Protein AF-A0A7D9J251-F1 (afdb_monomer_lite)

Foldseek 3Di:
DDDDDDDDPDPDDDFDADDDPDDDDDDDDDDDDPAFAAAEEAEDDDDDDDDDDDDDDDDDDDDDDDPVLLVVQLVVLCVVPCVPLHDQLSVLLSQLCVLQVPRDHDDPLLSVLLSCLLVRHYGYHDDYPPNPNVSNLSSNQSSVQSNVPDPPPPNQRAAEEEEEADPVVVVVVCVSSVVRVAAEEALVPDDPVQLVCNLVNNDRHHYHYYYPVCVVDPSSVVSCVSNVVRYNYYYYHNSVCVVVD

Secondary structure (DSSP, 8-state):
---PPPP-------S---------S---------PPEEEEEE------------------------THHHHHHHHHHHHHHHHHH-HHHHHHHHHHHHHTT--SPPPHHHHHHHHHHHTT--EEEE--TTS-THHHHHHHHHHHHHHH--TT------EEEEE-S-HHHHHHHHHHHHTTT--EEEGGG--HHHHHHHHTT-----EEEE-TGGGG-HHHHHHHHHTGGGEEEEEETTGGGGG--

Sequence (245 aa):
MSTSPFTADTACQYVVQSQTLFSPHGAAEKEGPEEFACACVNYHHTYVEVARSLSSVYCGGKSAMSKESSDTLAALIENKFLHIFGREFVEAVKFAMEMCKYNFLPKFEQLQAIYYLSRGKDVFVHLRTGFGKSLIYTLFPYVCDALRSSPNNDCRSSIVVLISPLISLMDDQMAKMAERGIHSVKLTDLKDRQVEDLRRGKSNIKIALLSPEAFTSLTVRETLRELKEHIVCVAIDEAHCVLQW

Organism: Paramuricea clavata (NCBI:txid317549)

Structure (mmCIF, N/CA/C/O backbone):
data_AF-A0A7D9J251-F1
#
_entry.id   AF-A0A7D9J251-F1
#
loop_
_atom_site.group_PDB
_atom_site.id
_atom_site.type_symbol
_atom_site.label_atom_id
_atom_site.label_alt_id
_atom_site.label_comp_id
_atom_site.label_asym_id
_atom_site.label_entity_id
_atom_site.label_seq_id
_atom_site.pdbx_PDB_ins_code
_atom_site.Cartn_x
_atom_site.Cartn_y
_atom_site.Cartn_z
_atom_site.occupancy
_atom_site.B_iso_or_equiv
_atom_site.auth_seq_id
_atom_site.auth_comp_id
_atom_site.auth_asym_id
_atom_site.auth_atom_id
_atom_site.pdbx_PDB_model_num
ATOM 1 N N . MET A 1 1 ? -5.106 -49.794 -32.856 1.00 33.78 1 MET A N 1
ATOM 2 C CA . MET A 1 1 ? -4.356 -48.925 -31.924 1.00 33.78 1 MET A CA 1
ATOM 3 C C . MET A 1 1 ? -3.685 -47.846 -32.751 1.00 33.78 1 MET A C 1
ATOM 5 O O . MET A 1 1 ? -2.787 -48.178 -33.510 1.00 33.78 1 MET A O 1
ATOM 9 N N . SER A 1 2 ? -4.168 -46.606 -32.684 1.00 30.36 2 SER A N 1
ATOM 10 C CA . SER A 1 2 ? -3.649 -45.492 -33.493 1.00 30.36 2 SER A CA 1
ATOM 11 C C . SER A 1 2 ? -4.251 -44.171 -33.006 1.00 30.36 2 SER A C 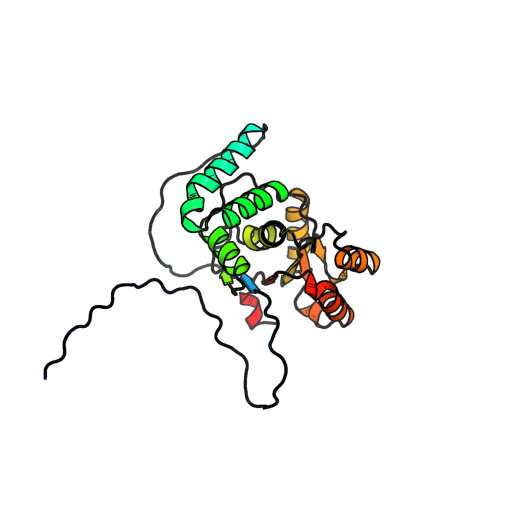1
ATOM 13 O O . SER A 1 2 ? -5.423 -43.903 -33.258 1.00 30.36 2 SER A O 1
ATOM 15 N N . THR A 1 3 ? -3.459 -43.356 -32.314 1.00 29.17 3 THR A N 1
ATOM 16 C CA . THR A 1 3 ? -3.824 -41.999 -31.874 1.00 29.17 3 THR A CA 1
ATOM 17 C C . THR A 1 3 ? -2.606 -41.094 -32.010 1.00 29.17 3 THR A C 1
ATOM 19 O O . THR A 1 3 ? -1.504 -41.480 -31.625 1.00 29.17 3 THR A O 1
ATOM 22 N N . SER A 1 4 ? -2.799 -39.911 -32.586 1.00 27.53 4 SER A N 1
ATOM 23 C CA . SER A 1 4 ? -1.748 -38.929 -32.866 1.00 27.53 4 SER A CA 1
ATOM 24 C C . SER A 1 4 ? -1.236 -38.220 -31.606 1.00 27.53 4 SER A C 1
ATOM 26 O O . SER A 1 4 ? -2.048 -37.919 -30.727 1.00 27.53 4 SER A O 1
ATOM 28 N N . PRO A 1 5 ? 0.049 -37.825 -31.546 1.00 32.84 5 PRO A N 1
ATOM 29 C CA . PRO A 1 5 ? 0.484 -36.783 -30.624 1.00 32.84 5 PRO A CA 1
ATOM 30 C C . PRO A 1 5 ? -0.075 -35.429 -31.091 1.00 32.84 5 PRO A C 1
ATOM 32 O O . PRO A 1 5 ? 0.210 -34.983 -32.201 1.00 32.84 5 PRO A O 1
ATOM 35 N N . PHE A 1 6 ? -0.887 -34.781 -30.255 1.00 28.22 6 PHE A N 1
ATOM 36 C CA . PHE A 1 6 ? -1.297 -33.390 -30.465 1.00 28.22 6 PHE A CA 1
ATOM 37 C C . PHE A 1 6 ? -0.193 -32.440 -29.982 1.00 28.22 6 PHE A C 1
ATOM 39 O O . PHE A 1 6 ? 0.454 -32.695 -28.968 1.00 28.22 6 PHE A O 1
ATOM 46 N N . THR A 1 7 ? 0.003 -31.326 -30.685 1.00 32.84 7 THR A N 1
ATOM 47 C CA . THR A 1 7 ? 0.902 -30.243 -30.261 1.00 32.84 7 THR A CA 1
ATOM 48 C C . THR A 1 7 ? 0.302 -29.464 -29.092 1.00 32.84 7 THR A C 1
ATOM 50 O O . THR A 1 7 ? -0.820 -28.970 -29.204 1.00 32.84 7 THR A O 1
ATOM 53 N N . ALA A 1 8 ? 1.062 -29.290 -28.011 1.00 27.91 8 ALA A N 1
ATOM 54 C CA . ALA A 1 8 ? 0.698 -28.444 -26.876 1.00 27.91 8 ALA A CA 1
ATOM 55 C C . ALA A 1 8 ? 1.943 -27.692 -26.380 1.00 27.91 8 ALA A C 1
ATOM 57 O O . ALA A 1 8 ? 2.725 -28.235 -25.605 1.00 27.91 8 ALA A O 1
ATOM 58 N N . ASP A 1 9 ? 2.143 -26.462 -26.864 1.00 29.53 9 ASP A N 1
ATOM 59 C CA . ASP A 1 9 ? 3.370 -25.691 -26.622 1.00 29.53 9 ASP A CA 1
ATOM 60 C C . ASP A 1 9 ? 3.067 -24.202 -26.361 1.00 29.53 9 ASP A C 1
ATOM 62 O O . ASP A 1 9 ? 3.272 -23.324 -27.198 1.00 29.53 9 ASP A O 1
ATOM 66 N N . THR A 1 10 ? 2.465 -23.910 -25.201 1.00 26.67 10 THR A N 1
ATOM 67 C CA . THR A 1 10 ? 2.318 -22.542 -24.655 1.00 26.67 10 THR A CA 1
ATOM 68 C C . THR A 1 10 ? 2.195 -22.585 -23.124 1.00 26.67 10 THR A C 1
ATOM 70 O O . THR A 1 10 ? 1.189 -22.191 -22.534 1.00 26.67 10 THR A O 1
ATOM 73 N N . ALA A 1 11 ? 3.217 -23.112 -22.446 1.00 25.08 11 ALA A N 1
ATOM 74 C CA . ALA A 1 11 ? 3.232 -23.224 -20.986 1.00 25.08 11 ALA A CA 1
ATOM 75 C C . ALA A 1 11 ? 3.581 -21.882 -20.303 1.00 25.08 11 ALA A C 1
ATOM 77 O O . ALA A 1 11 ? 4.718 -21.656 -19.895 1.00 25.08 11 ALA A O 1
ATOM 78 N N . CYS A 1 12 ? 2.596 -20.989 -20.156 1.00 25.47 12 CYS A N 1
ATOM 79 C CA . CYS A 1 12 ? 2.732 -19.753 -19.371 1.00 25.47 12 CYS A CA 1
ATOM 80 C C . CYS A 1 12 ? 1.526 -19.521 -18.438 1.00 25.47 12 CYS A C 1
ATOM 82 O O . CYS A 1 12 ? 0.821 -18.519 -18.517 1.00 25.47 12 CYS A O 1
ATOM 84 N N . GLN A 1 13 ? 1.285 -20.479 -17.540 1.00 26.42 13 GLN A N 1
ATOM 85 C CA . GLN A 1 13 ? 0.324 -20.363 -16.442 1.00 26.42 13 GLN A CA 1
ATOM 86 C C . GLN A 1 13 ? 1.059 -20.500 -15.107 1.00 26.42 13 GLN A C 1
ATOM 88 O O . GLN A 1 13 ? 1.446 -21.609 -14.775 1.00 26.42 13 GLN A O 1
ATOM 93 N N . TYR A 1 14 ? 1.219 -19.403 -14.356 1.00 25.06 14 TYR A N 1
ATOM 94 C CA . TYR A 1 14 ? 1.246 -19.378 -12.879 1.00 25.06 14 TYR A CA 1
ATOM 95 C C . TYR A 1 14 ? 0.992 -17.948 -12.364 1.00 25.06 14 TYR A C 1
ATOM 97 O O . TYR A 1 14 ? 1.806 -17.339 -11.675 1.00 25.06 14 TYR A O 1
ATOM 105 N N . VAL A 1 15 ? -0.185 -17.413 -12.695 1.00 28.28 15 VAL A N 1
ATOM 106 C CA . VAL A 1 15 ? -0.878 -16.440 -11.838 1.00 28.28 15 VAL A CA 1
ATOM 107 C C . VAL A 1 15 ? -2.046 -17.210 -11.237 1.00 28.28 15 VAL A C 1
ATOM 109 O O . VAL A 1 15 ? -2.841 -17.782 -11.983 1.00 28.28 15 VAL A O 1
ATOM 112 N N . VAL A 1 16 ? -2.116 -17.298 -9.908 1.00 29.83 16 VAL A N 1
ATOM 113 C CA . VAL A 1 16 ? -3.179 -18.053 -9.233 1.00 29.83 16 VAL A CA 1
ATOM 114 C C . VAL A 1 16 ? -4.493 -17.303 -9.417 1.00 29.83 16 VAL A C 1
ATOM 116 O O . VAL A 1 16 ? -4.696 -16.252 -8.816 1.00 29.83 16 VAL A O 1
ATOM 119 N N . GLN A 1 17 ? -5.389 -17.843 -10.243 1.00 24.31 17 GLN A N 1
ATOM 120 C CA . GLN A 1 17 ? -6.785 -17.425 -10.213 1.00 24.31 17 GLN A CA 1
ATOM 121 C C . GLN A 1 17 ? -7.387 -17.877 -8.883 1.00 24.31 17 GLN A C 1
ATOM 123 O O . GLN A 1 17 ? -7.385 -19.070 -8.576 1.00 24.31 17 GLN A O 1
ATOM 128 N N . SER A 1 18 ? -7.922 -16.929 -8.117 1.00 29.52 18 SER A N 1
ATOM 129 C CA . SER A 1 18 ? -8.805 -17.226 -6.993 1.00 29.52 18 SER A CA 1
ATOM 130 C C . SER A 1 18 ? -10.074 -17.890 -7.539 1.00 29.52 18 SER A C 1
ATOM 132 O O . SER A 1 18 ? -10.950 -17.220 -8.083 1.00 29.52 18 SER A O 1
ATOM 134 N N . GLN A 1 19 ? -10.153 -19.223 -7.470 1.00 27.22 19 GLN A N 1
ATOM 135 C CA . GLN A 1 19 ? -11.436 -19.919 -7.554 1.00 27.22 19 GLN A CA 1
ATOM 136 C C . GLN A 1 19 ? -12.056 -19.962 -6.159 1.00 27.22 19 GLN A C 1
ATOM 138 O O . GLN A 1 19 ? -11.381 -20.266 -5.178 1.00 27.22 19 GLN A O 1
ATOM 143 N N . THR A 1 20 ? -13.347 -19.641 -6.105 1.00 29.98 20 THR A N 1
ATOM 144 C CA . THR A 1 20 ? -14.154 -19.305 -4.928 1.00 29.98 20 THR A CA 1
ATOM 145 C C . THR A 1 20 ? -14.044 -20.303 -3.766 1.00 29.98 20 THR A C 1
ATOM 147 O O . THR A 1 20 ? -14.869 -21.204 -3.609 1.00 29.98 20 THR A O 1
ATOM 150 N N . LEU A 1 21 ? -13.053 -20.110 -2.894 1.00 26.91 21 LEU A N 1
ATOM 151 C CA . LEU A 1 21 ? -12.831 -20.922 -1.695 1.00 26.91 21 LEU A CA 1
ATOM 152 C C . LEU A 1 21 ? -13.664 -20.436 -0.497 1.00 26.91 21 LEU A C 1
ATOM 154 O O . LEU A 1 21 ? -13.110 -20.085 0.534 1.00 26.91 21 LEU A O 1
ATOM 158 N N . PHE A 1 22 ? -14.996 -20.451 -0.623 1.00 25.81 22 PHE A N 1
ATOM 159 C CA . PHE A 1 22 ? -15.918 -20.612 0.515 1.00 25.81 22 PHE A CA 1
ATOM 160 C C . PHE A 1 22 ? -17.347 -20.944 0.051 1.00 25.81 22 PHE A C 1
ATOM 162 O O . PHE A 1 22 ? -18.104 -20.070 -0.362 1.00 25.81 22 PHE A O 1
ATOM 169 N N . SER A 1 23 ? -17.753 -22.208 0.194 1.00 23.86 23 SER A N 1
ATOM 170 C CA . SER A 1 23 ? -19.163 -22.584 0.360 1.00 23.86 23 SER A CA 1
ATOM 171 C C . SER A 1 23 ? -19.276 -23.982 0.964 1.00 23.86 23 SER A C 1
ATOM 173 O O . SER A 1 23 ? -18.644 -24.923 0.479 1.00 23.86 23 SER A O 1
ATOM 175 N N . PRO A 1 24 ? -20.111 -24.135 2.000 1.00 30.34 24 PRO A N 1
ATOM 176 C CA . PRO A 1 24 ? -21.075 -25.226 1.963 1.00 30.34 24 PRO A CA 1
ATOM 177 C C . PRO A 1 24 ? -22.502 -24.755 2.296 1.00 30.34 24 PRO A C 1
ATOM 179 O O . PRO A 1 24 ? -22.796 -24.409 3.432 1.00 30.34 24 PRO A O 1
ATOM 182 N N . HIS A 1 25 ? -23.396 -24.874 1.307 1.00 29.31 25 HIS A N 1
ATOM 183 C CA . HIS A 1 25 ? -24.863 -24.957 1.440 1.00 29.31 25 HIS A CA 1
ATOM 184 C C . HIS A 1 25 ? -25.611 -23.777 2.103 1.00 29.31 25 HIS A C 1
ATOM 186 O O . HIS A 1 25 ? -25.660 -23.634 3.320 1.00 29.31 25 HIS A O 1
ATOM 192 N N . GLY A 1 26 ? -26.363 -23.031 1.287 1.00 25.30 26 GLY A N 1
ATOM 193 C CA . GLY A 1 26 ? -27.381 -22.078 1.747 1.00 25.30 26 GLY A CA 1
ATOM 194 C C . GLY A 1 26 ? -27.810 -21.136 0.624 1.00 25.30 26 GLY A C 1
ATOM 195 O O . GLY A 1 26 ? -27.114 -20.168 0.342 1.00 25.30 26 GLY A O 1
ATOM 196 N N . ALA A 1 27 ? -28.921 -21.430 -0.055 1.00 29.14 27 ALA A N 1
ATOM 197 C CA . ALA A 1 27 ? -29.353 -20.660 -1.222 1.00 29.14 27 ALA A CA 1
ATOM 198 C C . ALA A 1 27 ? -30.242 -19.462 -0.843 1.00 29.14 27 ALA A C 1
ATOM 200 O O . ALA A 1 27 ? -31.322 -19.644 -0.284 1.00 29.14 27 ALA A O 1
ATOM 201 N N . ALA A 1 28 ? -29.818 -18.259 -1.233 1.00 24.67 28 ALA A N 1
ATOM 202 C CA . ALA A 1 28 ? -30.676 -17.093 -1.435 1.00 24.67 28 ALA A CA 1
ATOM 203 C C . ALA A 1 28 ? -29.993 -16.137 -2.429 1.00 24.67 28 ALA A C 1
ATOM 205 O O . ALA A 1 28 ? -28.825 -15.796 -2.256 1.00 24.67 28 ALA A O 1
ATOM 206 N N . GLU A 1 29 ? -30.703 -15.708 -3.471 1.00 36.75 29 GLU A N 1
ATOM 207 C CA . GLU A 1 29 ? -30.199 -14.709 -4.420 1.00 36.75 29 GLU A CA 1
ATOM 208 C C . GLU A 1 29 ? -30.319 -13.296 -3.832 1.00 36.75 29 GLU A C 1
ATOM 210 O O . GLU A 1 29 ? -31.406 -12.925 -3.378 1.00 36.75 29 GLU A O 1
ATOM 215 N N . LYS A 1 30 ? -29.249 -12.489 -3.920 1.00 27.31 30 LYS A N 1
ATOM 216 C CA . LYS A 1 30 ? -29.302 -11.050 -4.260 1.00 27.31 30 LYS A CA 1
ATOM 217 C C . LYS A 1 30 ? -27.920 -10.405 -4.335 1.00 27.31 30 LYS A C 1
ATOM 219 O O . LYS A 1 30 ? -27.072 -10.699 -3.508 1.00 27.31 30 LYS A O 1
ATOM 224 N N . GLU A 1 31 ? -27.816 -9.472 -5.285 1.00 27.48 31 GLU A N 1
ATOM 225 C CA . GLU A 1 31 ? -26.792 -8.424 -5.447 1.00 27.48 31 GLU A CA 1
ATOM 226 C C . GLU A 1 31 ? -25.329 -8.907 -5.581 1.00 27.48 31 GLU A C 1
ATOM 228 O O . GLU A 1 31 ? -24.791 -9.651 -4.769 1.00 27.48 31 GLU A O 1
ATOM 233 N N . GLY A 1 32 ? -24.681 -8.509 -6.682 1.00 25.59 32 GLY A N 1
ATOM 234 C CA . GLY A 1 32 ? -23.325 -8.954 -7.015 1.00 25.59 32 GLY A CA 1
ATOM 235 C C . GLY A 1 32 ? -22.261 -8.318 -6.110 1.00 25.59 32 GLY A C 1
ATOM 236 O O . GLY A 1 32 ? -22.425 -7.163 -5.714 1.00 25.59 32 GLY A O 1
ATOM 237 N N . PRO A 1 33 ? -21.166 -9.030 -5.788 1.00 29.83 33 PRO A N 1
ATOM 238 C CA . PRO A 1 33 ? -20.115 -8.492 -4.937 1.00 29.83 33 PRO A CA 1
ATOM 239 C C . PRO A 1 33 ? -19.339 -7.379 -5.650 1.00 29.83 33 PRO A C 1
ATOM 241 O O . PRO A 1 33 ? -18.875 -7.536 -6.777 1.00 29.83 33 PRO A O 1
ATOM 244 N N . GLU A 1 34 ? -19.141 -6.264 -4.954 1.00 34.69 34 GLU A N 1
ATOM 245 C CA . GLU A 1 34 ? -18.171 -5.242 -5.344 1.00 34.69 34 GLU A CA 1
ATOM 246 C C . GLU A 1 34 ? -16.774 -5.725 -4.924 1.00 34.69 34 GLU A C 1
ATOM 248 O O . GLU A 1 34 ? -16.395 -5.653 -3.753 1.00 34.69 34 GLU A O 1
ATOM 253 N N . GLU A 1 35 ? -16.040 -6.306 -5.876 1.00 29.97 35 GLU A N 1
ATOM 254 C CA . GLU A 1 35 ? -14.759 -6.979 -5.635 1.00 29.97 35 GLU A CA 1
ATOM 255 C C . GLU A 1 35 ? -13.612 -5.985 -5.365 1.00 29.97 35 GLU A C 1
ATOM 257 O O . GLU A 1 35 ? -13.217 -5.202 -6.233 1.00 29.97 35 GLU A O 1
ATOM 262 N N . PHE A 1 36 ? -13.016 -6.063 -4.171 1.00 33.19 36 PHE A N 1
ATOM 263 C CA . PHE A 1 36 ? -11.720 -5.445 -3.874 1.00 33.19 36 PHE A CA 1
ATOM 264 C C . PHE A 1 36 ? -10.584 -6.365 -4.319 1.00 33.19 36 PHE A C 1
ATOM 266 O O . PHE A 1 36 ? -10.594 -7.544 -3.979 1.00 33.19 36 PHE A O 1
ATOM 273 N N . ALA A 1 37 ? -9.558 -5.824 -4.978 1.00 34.50 37 ALA A N 1
ATOM 274 C CA . ALA A 1 37 ? -8.343 -6.585 -5.261 1.00 34.50 37 ALA A CA 1
ATOM 275 C C . ALA A 1 37 ? -7.538 -6.829 -3.970 1.00 34.50 37 ALA A C 1
ATOM 277 O O . ALA A 1 37 ? -7.214 -5.887 -3.239 1.00 34.50 37 ALA A O 1
ATOM 278 N N . CYS A 1 38 ? -7.189 -8.083 -3.688 1.00 39.03 38 CYS A N 1
ATOM 279 C CA . CYS A 1 38 ? -6.381 -8.466 -2.534 1.00 39.03 38 CYS A CA 1
ATOM 280 C C . CYS A 1 38 ? -4.914 -8.737 -2.912 1.00 39.03 38 CYS A C 1
ATOM 282 O O . CYS A 1 38 ? -4.614 -9.361 -3.931 1.00 39.03 38 CYS A O 1
ATOM 284 N N . ALA A 1 39 ? -3.985 -8.300 -2.058 1.00 57.75 39 ALA A N 1
ATOM 285 C CA . ALA A 1 39 ? -2.552 -8.558 -2.187 1.00 57.75 39 ALA A CA 1
ATOM 286 C C . ALA A 1 39 ? -2.051 -9.411 -1.008 1.00 57.75 39 ALA A C 1
ATOM 288 O O . ALA A 1 39 ? -1.659 -8.885 0.036 1.00 57.75 39 ALA A O 1
ATOM 289 N N . CYS A 1 40 ? -2.040 -10.735 -1.164 1.00 56.94 40 CYS A N 1
ATOM 290 C CA . CYS A 1 40 ? -1.528 -11.650 -0.140 1.00 56.94 40 CYS A CA 1
ATOM 291 C C . CYS A 1 40 ? -0.004 -11.775 -0.255 1.00 56.94 40 CYS A C 1
ATOM 293 O O . CYS A 1 40 ? 0.513 -12.310 -1.236 1.00 56.94 40 CYS A O 1
ATOM 295 N N . VAL A 1 41 ? 0.732 -11.292 0.743 1.00 50.94 41 VAL A N 1
ATOM 296 C CA . VAL A 1 41 ? 2.194 -11.186 0.737 1.00 50.94 41 VAL A CA 1
ATOM 297 C C . VAL A 1 41 ? 2.795 -12.260 1.643 1.00 50.94 41 VAL A C 1
ATOM 299 O O . VAL A 1 41 ? 2.747 -12.166 2.867 1.00 50.94 41 VAL A O 1
ATOM 302 N N . ASN A 1 42 ? 3.399 -13.291 1.044 1.00 37.03 42 ASN A N 1
ATOM 303 C CA . ASN A 1 42 ? 3.967 -14.410 1.798 1.00 37.03 42 ASN A CA 1
ATOM 304 C C . ASN A 1 42 ? 5.455 -14.211 2.107 1.00 37.03 42 ASN A C 1
ATOM 306 O O . ASN A 1 42 ? 6.227 -13.760 1.258 1.00 37.03 42 ASN A O 1
ATOM 310 N N . TYR A 1 43 ? 5.878 -14.597 3.309 1.00 29.73 43 TYR A N 1
ATOM 311 C CA . TYR A 1 43 ? 7.247 -14.536 3.832 1.00 29.73 43 TYR A CA 1
ATOM 312 C C . TYR A 1 43 ? 7.559 -15.878 4.508 1.00 29.73 43 TYR A C 1
ATOM 314 O O . TYR A 1 43 ? 6.826 -16.303 5.394 1.00 29.73 43 TYR A O 1
ATOM 322 N N . HIS A 1 44 ? 8.630 -16.555 4.082 1.00 27.97 44 HIS A N 1
ATOM 323 C CA . HIS A 1 44 ? 9.228 -17.676 4.815 1.00 27.97 44 HIS A CA 1
ATOM 324 C C . HIS A 1 44 ? 10.630 -18.009 4.276 1.00 27.97 44 HIS A C 1
ATOM 326 O O . HIS A 1 44 ? 11.083 -17.423 3.287 1.00 27.97 44 HIS A O 1
ATOM 332 N N . HIS A 1 45 ? 11.333 -18.925 4.946 1.00 25.50 45 HIS A N 1
ATOM 333 C CA . HIS A 1 45 ? 12.746 -19.222 4.708 1.00 25.50 45 HIS A CA 1
ATOM 334 C C . HIS A 1 45 ? 12.960 -20.712 4.374 1.00 25.50 45 HIS A C 1
ATOM 336 O O . HIS A 1 45 ? 12.840 -21.548 5.264 1.00 25.50 45 HIS A O 1
ATOM 342 N N . THR A 1 46 ? 13.408 -21.027 3.143 1.00 24.09 46 THR A N 1
ATOM 343 C CA . THR A 1 46 ? 13.826 -22.379 2.656 1.00 24.09 46 THR A CA 1
ATOM 344 C C . THR A 1 46 ? 12.678 -23.421 2.566 1.00 24.09 46 THR A C 1
ATOM 346 O O . THR A 1 46 ? 12.013 -23.681 3.554 1.00 24.09 46 THR A O 1
ATOM 349 N N . TYR A 1 47 ? 12.359 -24.061 1.426 1.00 24.97 47 TYR A N 1
ATOM 350 C CA . TYR A 1 47 ? 13.244 -24.846 0.542 1.00 24.97 47 TYR A CA 1
ATOM 351 C C . TYR A 1 47 ? 12.736 -24.985 -0.926 1.00 24.97 47 TYR A C 1
ATOM 353 O O . TYR A 1 47 ? 11.546 -25.169 -1.140 1.00 24.97 47 TYR A O 1
ATOM 361 N N . VAL A 1 48 ? 13.686 -24.974 -1.884 1.00 23.83 48 VAL A N 1
ATOM 362 C CA . VAL A 1 48 ? 13.730 -25.577 -3.255 1.00 23.83 48 VAL A CA 1
ATOM 363 C C . VAL A 1 48 ? 12.498 -25.520 -4.189 1.00 23.83 48 VAL A C 1
ATOM 365 O O . VAL 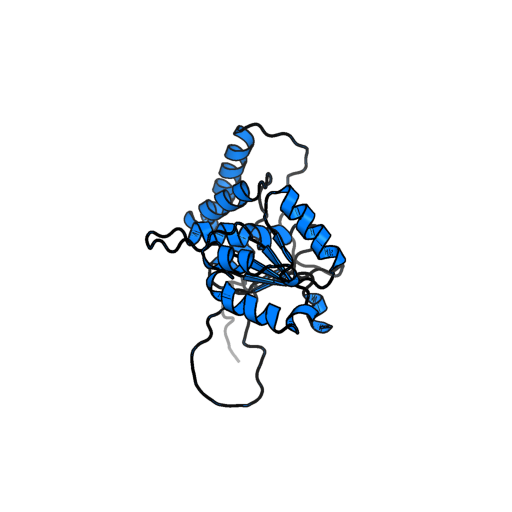A 1 48 ? 11.499 -26.186 -3.947 1.00 23.83 48 VAL A O 1
ATOM 368 N N . GLU A 1 49 ? 12.583 -24.897 -5.383 1.00 24.20 49 GLU A N 1
ATOM 369 C CA . GLU A 1 49 ? 13.478 -23.800 -5.852 1.00 24.20 49 GLU A CA 1
ATOM 370 C C . GLU A 1 49 ? 12.621 -22.608 -6.345 1.00 24.20 49 GLU A C 1
ATOM 372 O O . GLU A 1 49 ? 12.383 -21.727 -5.526 1.00 24.20 49 GLU A O 1
ATOM 377 N N . VAL A 1 50 ? 12.051 -22.480 -7.556 1.00 23.69 50 VAL A N 1
ATOM 378 C CA . VAL A 1 50 ? 12.383 -22.884 -8.953 1.00 23.69 50 VAL A CA 1
ATOM 379 C C . VAL A 1 50 ? 11.871 -21.700 -9.820 1.00 23.69 50 VAL A C 1
ATOM 381 O O . VAL A 1 50 ? 10.892 -21.071 -9.432 1.00 23.69 50 VAL A O 1
ATOM 384 N N . ALA A 1 51 ? 12.416 -21.284 -10.967 1.00 22.66 51 ALA A N 1
ATOM 385 C CA . ALA A 1 51 ? 13.478 -21.809 -11.829 1.00 22.66 51 ALA A CA 1
ATOM 386 C C . ALA A 1 51 ? 14.539 -20.731 -12.166 1.00 22.66 51 ALA A C 1
ATOM 388 O O . ALA A 1 51 ? 14.440 -19.584 -11.730 1.00 22.66 51 ALA A O 1
ATOM 389 N N . ARG A 1 52 ? 15.558 -21.082 -12.970 1.00 24.56 52 ARG A N 1
ATOM 390 C CA . ARG A 1 52 ? 16.711 -20.211 -13.283 1.00 24.56 52 ARG A CA 1
ATOM 391 C C . ARG A 1 52 ? 16.753 -19.699 -14.725 1.00 24.56 52 ARG A C 1
ATOM 393 O O . ARG A 1 52 ? 17.085 -20.458 -15.632 1.00 24.56 52 ARG A O 1
ATOM 400 N N . SER A 1 53 ? 16.570 -18.390 -14.900 1.00 22.05 53 SER A N 1
ATOM 401 C CA . SER A 1 53 ? 17.243 -17.522 -15.894 1.00 22.05 53 SER A CA 1
ATOM 402 C C . SER A 1 53 ? 16.648 -16.107 -15.807 1.00 22.05 53 SER A C 1
ATOM 404 O O . SER A 1 53 ? 15.441 -15.983 -15.665 1.00 22.05 53 SER A O 1
ATOM 406 N N . LEU A 1 54 ? 17.390 -14.996 -15.858 1.00 23.61 54 LEU A N 1
ATOM 407 C CA . LEU A 1 54 ? 18.831 -14.772 -16.067 1.00 23.61 54 LEU A CA 1
ATOM 408 C C . LEU A 1 54 ? 19.422 -13.937 -14.912 1.00 23.61 54 LEU A C 1
ATOM 410 O O . LEU A 1 54 ? 18.705 -13.223 -14.216 1.00 23.61 54 LEU A O 1
ATOM 414 N N . SER A 1 55 ? 20.743 -13.982 -14.718 1.00 23.53 55 SER A N 1
ATOM 415 C CA . SER A 1 55 ? 21.445 -13.128 -13.746 1.00 23.53 55 SER A CA 1
ATOM 416 C C . SER A 1 55 ? 22.738 -12.555 -14.323 1.00 23.53 55 SER A C 1
ATOM 418 O O . SER A 1 55 ? 23.744 -13.253 -14.405 1.00 23.53 55 SER A O 1
ATOM 420 N N . SER A 1 56 ? 22.733 -11.264 -14.654 1.00 23.47 56 SER A N 1
ATOM 421 C CA . SER A 1 56 ? 23.944 -10.449 -14.797 1.00 23.47 56 SER A CA 1
ATOM 422 C C . SER A 1 56 ? 23.619 -8.968 -14.553 1.00 23.47 56 SER A C 1
ATOM 424 O O . SER A 1 56 ? 22.513 -8.536 -14.855 1.00 23.47 56 SER A O 1
ATOM 426 N N . VAL A 1 57 ? 24.589 -8.229 -13.988 1.00 26.00 57 VAL A N 1
ATOM 427 C CA . VAL A 1 57 ? 24.637 -6.758 -13.768 1.00 26.00 57 VAL A CA 1
ATOM 428 C C . VAL A 1 57 ? 23.374 -6.120 -13.126 1.00 26.00 57 VAL A C 1
ATOM 430 O O . VAL A 1 57 ? 22.315 -6.021 -13.727 1.00 26.00 57 VAL A O 1
ATOM 433 N N . TYR A 1 58 ? 23.407 -5.603 -11.894 1.00 26.58 58 TYR A N 1
ATOM 434 C CA . TYR A 1 58 ? 24.381 -4.627 -11.384 1.00 26.58 58 TYR A CA 1
ATOM 435 C C . TYR A 1 58 ? 24.560 -4.678 -9.855 1.00 26.58 58 TYR A C 1
ATOM 437 O O . TYR A 1 58 ? 23.651 -5.051 -9.114 1.00 26.58 58 TYR A O 1
ATOM 445 N N . CYS A 1 59 ? 25.705 -4.176 -9.382 1.00 25.64 59 CYS A N 1
ATOM 446 C CA . CYS A 1 59 ? 25.950 -3.814 -7.983 1.00 25.64 59 CYS A CA 1
ATOM 447 C C . CYS A 1 59 ? 26.372 -2.337 -7.888 1.00 25.64 59 CYS A C 1
ATOM 449 O O . CYS A 1 59 ? 27.104 -1.873 -8.758 1.00 25.64 59 CYS A O 1
ATOM 451 N N . GLY A 1 60 ? 26.007 -1.641 -6.800 1.00 26.33 60 GLY A N 1
ATOM 452 C CA . GLY A 1 60 ? 26.706 -0.419 -6.365 1.00 26.33 60 GLY A CA 1
ATOM 453 C C . GLY A 1 60 ? 25.851 0.802 -5.984 1.00 26.33 60 GLY A C 1
ATOM 454 O O . GLY A 1 60 ? 25.273 1.453 -6.838 1.00 26.33 60 GLY A O 1
ATOM 455 N N . GLY A 1 61 ? 25.914 1.187 -4.702 1.00 26.84 61 GLY A N 1
ATOM 456 C CA . GLY A 1 61 ? 26.577 2.454 -4.343 1.00 26.84 61 GLY A CA 1
ATOM 457 C C . GLY A 1 61 ? 25.803 3.788 -4.304 1.00 26.84 61 GLY A C 1
ATOM 458 O O . GLY A 1 61 ? 25.918 4.584 -5.218 1.00 26.84 61 GLY A O 1
ATOM 459 N N . LYS A 1 62 ? 25.245 4.105 -3.123 1.00 29.06 62 LYS A N 1
ATOM 460 C CA . LYS A 1 62 ? 25.287 5.425 -2.432 1.00 29.06 62 LYS A CA 1
ATOM 461 C C . LYS A 1 62 ? 24.844 6.732 -3.150 1.00 29.06 62 LYS A C 1
ATOM 463 O O . LYS A 1 62 ? 25.661 7.398 -3.761 1.00 29.06 62 LYS A O 1
ATOM 468 N N . SER A 1 63 ? 23.665 7.208 -2.721 1.00 32.44 63 SER A N 1
ATOM 469 C CA . SER A 1 63 ? 23.394 8.522 -2.071 1.00 32.44 63 SER A CA 1
ATOM 470 C C . SER A 1 63 ? 23.624 9.874 -2.789 1.00 32.44 63 SER A C 1
ATOM 472 O O . SER A 1 63 ? 24.493 10.029 -3.633 1.00 32.44 63 SER A O 1
ATOM 474 N N . ALA A 1 64 ? 22.881 10.882 -2.300 1.00 30.08 64 ALA A N 1
ATOM 475 C CA . ALA A 1 64 ? 22.740 12.268 -2.774 1.00 30.08 64 ALA A CA 1
ATOM 476 C C . ALA A 1 64 ? 22.071 12.423 -4.160 1.00 30.08 64 ALA A C 1
ATOM 478 O O . ALA A 1 64 ? 22.405 11.735 -5.116 1.00 30.08 64 ALA A O 1
ATOM 479 N N . MET A 1 65 ? 21.102 13.341 -4.265 1.00 47.56 65 MET A N 1
ATOM 480 C CA . MET A 1 65 ? 20.372 13.628 -5.507 1.00 47.56 65 MET A CA 1
ATOM 481 C C . MET A 1 65 ? 20.471 15.106 -5.888 1.00 47.56 65 MET A C 1
ATOM 483 O O . MET A 1 65 ? 20.005 15.974 -5.149 1.00 47.56 65 MET A O 1
ATOM 487 N N . SER A 1 66 ? 21.012 15.366 -7.080 1.00 37.66 66 SER A N 1
ATOM 488 C CA . SER A 1 66 ? 20.604 16.499 -7.913 1.00 37.66 66 SER A CA 1
ATOM 489 C C . SER A 1 66 ? 19.310 16.138 -8.665 1.00 37.66 66 SER A C 1
ATOM 491 O O . SER A 1 66 ? 18.800 15.017 -8.567 1.00 37.66 66 SER A O 1
ATOM 493 N N . LYS A 1 67 ? 18.761 17.090 -9.427 1.00 52.12 67 LYS A N 1
ATOM 494 C CA . LYS A 1 67 ? 17.515 16.901 -10.189 1.00 52.12 67 LYS A CA 1
ATOM 495 C C . LYS A 1 67 ? 17.637 15.805 -11.267 1.00 52.12 67 LYS A C 1
ATOM 497 O O . LYS A 1 67 ? 16.710 15.021 -11.447 1.00 52.12 67 LYS A O 1
ATOM 502 N N . GLU A 1 68 ? 18.816 15.693 -11.882 1.00 55.03 68 GLU A N 1
ATOM 503 C CA . GLU A 1 68 ? 19.147 14.773 -12.988 1.00 55.03 68 GLU A CA 1
ATOM 504 C C . GLU A 1 68 ? 18.906 13.290 -12.655 1.00 55.03 68 GLU A C 1
ATOM 506 O O . GLU A 1 68 ? 18.565 12.490 -13.532 1.00 55.03 68 GLU A O 1
ATOM 511 N N . SER A 1 69 ? 19.054 12.901 -11.384 1.00 57.84 69 SER A N 1
ATOM 512 C CA . SER A 1 69 ? 18.853 11.515 -10.946 1.00 57.84 69 SER A CA 1
ATOM 513 C C . SER A 1 69 ? 17.397 11.053 -11.084 1.00 57.84 69 SER A C 1
ATOM 515 O O . SER A 1 69 ? 17.158 9.865 -11.307 1.00 57.84 69 SER A O 1
ATOM 517 N N . SER A 1 70 ? 16.426 11.970 -10.969 1.00 61.31 70 SER A N 1
ATOM 518 C CA . SER A 1 70 ? 14.999 11.643 -11.114 1.00 61.31 70 SER A CA 1
ATOM 519 C C . SER A 1 70 ? 14.646 11.389 -12.580 1.00 61.31 70 SER A C 1
ATOM 521 O O . SER A 1 70 ? 14.083 10.346 -12.917 1.00 61.31 70 SER A O 1
ATOM 523 N N . ASP A 1 71 ? 15.089 12.286 -13.466 1.00 70.31 71 ASP A N 1
ATOM 524 C CA . ASP A 1 71 ? 14.897 12.180 -14.917 1.00 70.31 71 ASP A CA 1
ATOM 525 C C . ASP A 1 71 ? 15.543 10.892 -15.468 1.00 70.31 71 ASP A C 1
ATOM 527 O O . ASP A 1 71 ? 14.950 10.169 -16.274 1.00 70.31 71 ASP A O 1
ATOM 531 N N . THR A 1 72 ? 16.726 10.541 -14.947 1.00 86.19 72 THR A N 1
ATOM 532 C CA . THR A 1 72 ? 17.428 9.285 -15.261 1.00 86.19 72 THR A CA 1
ATOM 533 C C . THR A 1 72 ? 16.608 8.052 -14.860 1.00 86.19 72 THR A C 1
ATOM 535 O O . THR A 1 72 ? 16.486 7.107 -15.643 1.00 86.19 72 THR A O 1
ATOM 538 N N . LEU A 1 73 ? 16.011 8.038 -13.661 1.00 88.06 73 LEU A N 1
ATOM 539 C CA . LEU A 1 73 ? 15.184 6.916 -13.205 1.00 88.06 73 LEU A CA 1
ATOM 540 C C . LEU A 1 73 ? 13.879 6.801 -14.008 1.00 88.06 73 LEU A C 1
ATOM 542 O O . LEU A 1 73 ? 13.497 5.692 -14.387 1.00 88.06 73 LEU A O 1
ATOM 546 N N . ALA A 1 74 ? 13.231 7.924 -14.322 1.00 87.00 74 ALA A N 1
ATOM 547 C CA . ALA A 1 74 ? 12.034 7.955 -15.160 1.00 87.00 74 ALA A CA 1
ATOM 548 C C . ALA A 1 74 ? 12.299 7.344 -16.550 1.00 87.00 74 ALA A C 1
ATOM 550 O O . ALA A 1 74 ? 11.537 6.485 -17.001 1.00 87.00 74 ALA A O 1
ATOM 551 N N . ALA A 1 75 ? 13.421 7.706 -17.183 1.00 89.06 75 ALA A N 1
ATOM 552 C CA . ALA A 1 75 ? 13.844 7.137 -18.461 1.00 89.06 75 ALA A CA 1
ATOM 553 C C . ALA A 1 75 ? 14.166 5.631 -18.371 1.00 89.06 75 ALA A C 1
ATOM 555 O O . ALA A 1 75 ? 13.813 4.871 -19.273 1.00 89.06 75 ALA A O 1
ATOM 556 N N . LEU A 1 76 ? 14.795 5.166 -17.284 1.00 90.88 76 LEU A N 1
ATOM 557 C CA . LEU A 1 76 ? 15.064 3.735 -17.065 1.00 90.88 76 LEU A CA 1
ATOM 558 C C . LEU A 1 76 ? 13.780 2.912 -16.878 1.00 90.88 76 LEU A C 1
ATOM 560 O O . LEU A 1 76 ? 13.701 1.790 -17.383 1.00 90.88 76 LEU A O 1
ATOM 564 N N . ILE A 1 77 ? 12.777 3.458 -16.182 1.00 90.50 77 ILE A N 1
ATOM 565 C CA . ILE A 1 77 ? 11.456 2.831 -16.032 1.00 90.50 77 ILE A CA 1
ATOM 566 C C . ILE A 1 77 ? 10.765 2.736 -17.400 1.00 90.50 77 ILE A C 1
ATOM 568 O O . ILE A 1 77 ? 10.307 1.656 -17.775 1.00 90.50 77 ILE A O 1
ATOM 572 N N . GLU A 1 78 ? 10.726 3.828 -18.170 1.00 90.69 78 GLU A N 1
ATOM 573 C CA . GLU A 1 78 ? 10.040 3.854 -19.468 1.00 90.69 78 GLU A CA 1
ATOM 574 C C . GLU A 1 78 ? 10.702 2.911 -20.483 1.00 90.69 78 GLU A C 1
ATOM 576 O O . GLU A 1 78 ? 10.039 2.007 -20.993 1.00 90.69 78 GLU A O 1
ATOM 581 N N . ASN A 1 79 ? 12.021 3.010 -20.683 1.00 91.06 79 ASN A N 1
ATOM 582 C CA . ASN A 1 79 ? 12.760 2.146 -21.612 1.00 91.06 79 ASN A CA 1
ATOM 583 C C . ASN A 1 79 ? 12.591 0.646 -21.306 1.00 91.06 79 ASN A C 1
ATOM 585 O O . ASN A 1 79 ? 12.490 -0.168 -22.226 1.00 91.06 79 ASN A O 1
ATOM 589 N N . LYS A 1 80 ? 12.554 0.263 -20.022 1.00 92.94 80 LYS A N 1
ATOM 590 C CA . LYS A 1 80 ? 12.486 -1.148 -19.619 1.00 92.94 80 LYS A CA 1
ATOM 591 C C . LYS A 1 80 ? 11.071 -1.730 -19.629 1.00 92.94 80 LYS A C 1
ATOM 593 O O . LYS A 1 80 ? 10.933 -2.929 -19.856 1.00 92.94 80 LYS A O 1
ATOM 598 N N . PHE A 1 81 ? 10.039 -0.926 -19.364 1.00 94.38 81 PHE A N 1
ATOM 599 C CA . PHE A 1 81 ? 8.706 -1.446 -19.031 1.00 94.38 81 PHE A CA 1
ATOM 600 C C . PHE A 1 81 ? 7.559 -0.952 -19.929 1.00 94.38 81 PHE A C 1
ATOM 602 O O . PHE A 1 81 ? 6.503 -1.591 -19.945 1.00 94.38 81 PHE A O 1
ATOM 609 N N . LEU A 1 82 ? 7.747 0.120 -20.716 1.00 91.38 82 LEU A N 1
ATOM 610 C CA . LEU A 1 82 ? 6.707 0.695 -21.592 1.00 91.38 82 LEU A CA 1
ATOM 611 C C . LEU A 1 82 ? 6.106 -0.332 -22.561 1.00 91.38 82 LEU A C 1
ATOM 613 O O . LEU A 1 82 ? 4.891 -0.380 -22.743 1.00 91.38 82 LEU A O 1
ATOM 617 N N . HIS A 1 83 ? 6.955 -1.176 -23.145 1.00 91.38 83 HIS A N 1
ATOM 618 C CA . HIS A 1 83 ? 6.561 -2.190 -24.123 1.00 91.38 83 HIS A CA 1
ATOM 619 C C . HIS A 1 83 ? 5.868 -3.423 -23.508 1.00 91.38 83 HIS A C 1
ATOM 621 O O . HIS A 1 83 ? 5.398 -4.272 -24.258 1.00 91.38 83 HIS A O 1
ATOM 627 N N . ILE A 1 84 ? 5.809 -3.534 -22.171 1.00 93.00 84 ILE A N 1
ATOM 628 C CA . ILE A 1 84 ? 5.207 -4.680 -21.467 1.00 93.00 84 ILE A CA 1
ATOM 629 C C . ILE A 1 84 ? 3.865 -4.304 -20.833 1.00 93.00 84 ILE A C 1
ATOM 631 O O . ILE A 1 84 ? 2.882 -5.018 -21.008 1.00 93.00 84 ILE A O 1
ATOM 635 N N . PHE A 1 85 ? 3.811 -3.183 -20.105 1.00 91.62 85 PHE A N 1
ATOM 636 C CA . PHE A 1 85 ? 2.616 -2.774 -19.350 1.00 91.62 85 PHE A CA 1
ATOM 637 C C . PHE A 1 85 ? 1.826 -1.620 -19.999 1.00 91.62 85 PHE A C 1
ATOM 639 O O . PHE A 1 85 ? 0.730 -1.295 -19.544 1.00 91.62 85 PHE A O 1
ATOM 646 N N . GLY A 1 86 ? 2.359 -1.008 -21.062 1.00 92.81 86 GLY A N 1
ATOM 647 C CA . GLY A 1 86 ? 1.744 0.125 -21.758 1.00 92.81 86 GLY A CA 1
ATOM 648 C C . GLY A 1 86 ? 2.011 1.489 -21.107 1.00 92.81 86 GLY A C 1
ATOM 649 O O . GLY A 1 86 ? 2.453 1.588 -19.961 1.00 92.81 86 GLY A O 1
ATOM 650 N N . ARG A 1 87 ? 1.744 2.561 -21.871 1.00 91.00 87 ARG A N 1
ATOM 651 C CA . ARG A 1 87 ? 2.050 3.958 -21.501 1.00 91.00 87 ARG A CA 1
ATOM 652 C C . ARG A 1 87 ? 1.395 4.383 -20.188 1.00 91.00 87 ARG A C 1
ATOM 654 O O . ARG A 1 87 ? 2.096 4.767 -19.260 1.00 91.00 87 ARG A O 1
ATOM 661 N N . GLU A 1 88 ? 0.073 4.269 -20.133 1.00 89.44 88 GLU A N 1
ATOM 662 C CA . GLU A 1 88 ? -0.796 4.684 -19.025 1.00 89.44 88 GLU A CA 1
ATOM 663 C C . GLU A 1 88 ? -0.296 4.162 -17.663 1.00 89.44 88 GLU A C 1
ATOM 665 O O . GLU A 1 88 ? -0.046 4.933 -16.736 1.00 89.44 88 GLU A O 1
ATOM 670 N N . PHE A 1 89 ? -0.044 2.853 -17.568 1.00 92.19 89 PHE A N 1
ATOM 671 C CA . PHE A 1 89 ? 0.469 2.227 -16.350 1.00 92.19 89 PHE A CA 1
ATOM 672 C C . PHE A 1 89 ? 1.895 2.677 -16.003 1.00 92.19 89 PHE A C 1
ATOM 674 O O . PHE A 1 89 ? 2.206 2.924 -14.839 1.00 92.19 89 PHE A O 1
ATOM 681 N N . VAL A 1 90 ? 2.777 2.799 -16.996 1.00 94.62 90 VAL A N 1
ATOM 682 C CA . VAL A 1 90 ? 4.169 3.223 -16.779 1.00 94.62 90 VAL A CA 1
ATOM 683 C C . VAL A 1 90 ? 4.260 4.689 -16.350 1.00 94.62 90 VAL A C 1
ATOM 685 O O . VAL A 1 90 ? 5.117 5.036 -15.538 1.00 94.62 90 VAL A O 1
ATOM 688 N N . GLU A 1 91 ? 3.358 5.548 -16.817 1.00 92.25 91 GLU A N 1
ATOM 689 C CA . GLU A 1 91 ? 3.233 6.933 -16.355 1.00 92.25 91 GLU A CA 1
ATOM 690 C C . GLU A 1 91 ? 2.696 7.007 -14.918 1.00 92.25 91 GLU A C 1
ATOM 692 O O . GLU A 1 91 ? 3.301 7.691 -14.088 1.00 92.25 91 GLU A O 1
ATOM 697 N N . ALA A 1 92 ? 1.684 6.204 -14.572 1.00 92.88 92 ALA A N 1
ATOM 698 C CA . ALA A 1 92 ? 1.211 6.059 -13.193 1.00 92.88 92 ALA A CA 1
ATOM 699 C C . ALA A 1 92 ? 2.294 5.518 -12.232 1.00 92.88 92 ALA A C 1
ATOM 701 O O . ALA A 1 92 ? 2.418 5.992 -11.101 1.00 92.88 92 ALA A O 1
ATOM 702 N N . VAL A 1 93 ? 3.130 4.571 -12.677 1.00 95.00 93 VAL A N 1
ATOM 703 C CA . VAL A 1 93 ? 4.272 4.058 -11.898 1.00 95.00 93 VAL A CA 1
ATOM 704 C C . VAL A 1 93 ? 5.362 5.118 -11.717 1.00 95.00 93 VAL A C 1
ATOM 706 O O . VAL A 1 93 ? 5.878 5.245 -10.608 1.00 95.00 93 VAL A O 1
ATOM 709 N N . LYS A 1 94 ? 5.701 5.906 -12.750 1.00 94.56 94 LYS A N 1
ATOM 710 C CA . LYS A 1 94 ? 6.659 7.025 -12.620 1.00 94.56 94 LYS A CA 1
ATOM 711 C C . LYS A 1 94 ? 6.191 8.030 -11.556 1.00 94.56 94 LYS A C 1
ATOM 713 O O . LYS A 1 94 ? 6.962 8.350 -10.655 1.00 94.56 94 LYS A O 1
ATOM 718 N N . PHE A 1 95 ? 4.919 8.436 -11.599 1.00 92.88 95 PHE A N 1
ATOM 719 C CA . PHE A 1 95 ? 4.310 9.312 -10.590 1.00 92.88 95 PHE A CA 1
ATOM 720 C C . PHE A 1 95 ? 4.359 8.707 -9.175 1.00 92.88 95 PHE A C 1
ATOM 722 O O . PHE A 1 95 ? 4.814 9.353 -8.231 1.00 92.88 95 PHE A O 1
ATOM 729 N N . ALA A 1 96 ? 3.950 7.445 -9.017 1.00 93.75 96 ALA A N 1
ATOM 730 C CA . ALA A 1 96 ? 3.948 6.774 -7.717 1.00 93.75 96 ALA A CA 1
ATOM 731 C C . ALA A 1 96 ? 5.358 6.644 -7.106 1.00 93.75 96 ALA A C 1
ATOM 733 O O . ALA A 1 96 ? 5.523 6.792 -5.893 1.00 93.75 96 ALA A O 1
ATOM 734 N N . MET A 1 97 ? 6.379 6.412 -7.939 1.00 95.31 97 MET A N 1
ATOM 735 C CA . MET A 1 97 ? 7.786 6.365 -7.529 1.00 95.31 97 MET A CA 1
ATOM 736 C C . MET A 1 97 ? 8.290 7.716 -7.007 1.00 95.31 97 MET A C 1
ATOM 738 O O . MET A 1 97 ? 8.946 7.747 -5.963 1.00 95.31 97 MET A O 1
ATOM 742 N N . GLU A 1 98 ? 7.953 8.816 -7.689 1.00 93.00 98 GLU A N 1
ATOM 743 C CA . GLU A 1 98 ? 8.300 10.182 -7.275 1.00 93.00 98 GLU A CA 1
ATOM 744 C C . GLU A 1 98 ? 7.612 10.559 -5.954 1.00 93.00 98 GLU A C 1
ATOM 746 O O . GLU A 1 98 ? 8.285 10.936 -4.991 1.00 93.00 98 GLU A O 1
ATOM 751 N N . MET A 1 99 ? 6.293 10.357 -5.861 1.00 91.44 99 MET A N 1
ATOM 752 C CA . MET A 1 99 ? 5.502 10.644 -4.654 1.00 91.44 99 MET A CA 1
ATOM 753 C C . MET A 1 99 ? 5.984 9.861 -3.423 1.00 91.44 99 MET A C 1
ATOM 755 O O . MET A 1 99 ? 5.960 10.376 -2.305 1.00 91.44 99 MET A O 1
ATOM 759 N N . CYS A 1 100 ? 6.466 8.632 -3.627 1.00 92.75 100 CYS A N 1
ATOM 760 C CA . CYS A 1 100 ? 7.049 7.781 -2.588 1.00 92.75 100 CYS A CA 1
ATOM 761 C C . CYS A 1 100 ? 8.573 7.953 -2.408 1.00 92.75 100 CYS A C 1
ATOM 763 O O . CYS A 1 100 ? 9.178 7.212 -1.628 1.00 92.75 100 CYS A O 1
ATOM 765 N N . LYS A 1 101 ? 9.213 8.881 -3.134 1.00 94.19 101 LYS A N 1
ATOM 766 C CA . LYS A 1 101 ? 10.661 9.172 -3.086 1.00 94.19 101 LYS A CA 1
ATOM 767 C C . LYS A 1 101 ? 11.556 7.936 -3.286 1.00 94.19 101 LYS A C 1
ATOM 769 O O . LYS A 1 101 ? 12.629 7.828 -2.686 1.00 94.19 101 LYS A O 1
ATOM 774 N N . TYR A 1 102 ? 11.126 6.980 -4.110 1.00 92.50 102 TYR A N 1
ATOM 775 C CA . TYR A 1 102 ? 11.935 5.807 -4.447 1.00 92.50 102 TYR A CA 1
ATOM 776 C C . TYR A 1 102 ? 12.950 6.152 -5.543 1.00 92.50 102 TYR A C 1
ATOM 778 O O . TYR A 1 102 ? 12.586 6.589 -6.628 1.00 92.50 102 TYR A O 1
ATOM 786 N N . ASN A 1 103 ? 14.230 5.899 -5.271 1.00 90.88 103 ASN A N 1
ATOM 787 C CA . ASN A 1 103 ? 15.364 6.273 -6.123 1.00 90.88 103 ASN A CA 1
ATOM 788 C C . ASN A 1 103 ? 16.074 5.068 -6.779 1.00 90.88 103 ASN A C 1
ATOM 790 O O . ASN A 1 103 ? 17.260 5.139 -7.097 1.00 90.88 103 ASN A O 1
ATOM 794 N N . PHE A 1 104 ? 15.370 3.949 -6.965 1.00 92.38 104 PHE A N 1
ATOM 795 C CA . PHE A 1 104 ? 15.895 2.745 -7.614 1.00 92.38 104 PHE A CA 1
ATOM 796 C C . PHE A 1 104 ? 14.888 2.159 -8.605 1.00 92.38 104 PHE A C 1
ATOM 798 O O . PHE A 1 104 ? 13.683 2.318 -8.444 1.00 92.38 104 PHE A O 1
ATOM 805 N N . LEU A 1 105 ? 15.375 1.444 -9.620 1.00 93.25 105 LEU A N 1
ATOM 806 C CA . LEU A 1 105 ? 14.528 0.803 -10.627 1.00 93.25 105 LEU A CA 1
ATOM 807 C C . LEU A 1 105 ? 13.711 -0.351 -10.003 1.00 93.25 105 LEU A C 1
ATOM 809 O O . LEU A 1 105 ? 14.324 -1.279 -9.463 1.00 93.25 105 LEU A O 1
ATOM 813 N N . PRO A 1 106 ? 12.364 -0.344 -10.077 1.00 94.00 106 PRO A N 1
ATOM 814 C CA . PRO A 1 106 ? 11.547 -1.449 -9.585 1.00 94.00 106 PRO A CA 1
ATOM 815 C C . PRO A 1 106 ? 11.860 -2.767 -10.297 1.00 94.00 106 PRO A C 1
ATOM 817 O O . PRO A 1 106 ? 12.285 -2.799 -11.457 1.00 94.00 106 PRO A O 1
ATOM 820 N N . LYS A 1 107 ? 11.633 -3.878 -9.599 1.00 93.56 107 LYS A N 1
ATOM 821 C CA . LYS A 1 107 ? 11.781 -5.228 -10.151 1.00 93.56 107 LYS A CA 1
ATOM 822 C C . LYS A 1 107 ? 10.532 -5.608 -10.939 1.00 93.56 107 LYS A C 1
ATOM 824 O O . LYS A 1 107 ? 9.436 -5.123 -10.654 1.00 93.56 107 LYS A O 1
ATOM 829 N N . PHE A 1 108 ? 10.702 -6.484 -11.922 1.00 92.62 108 PHE A N 1
ATOM 830 C CA . PHE A 1 108 ? 9.636 -6.850 -12.851 1.00 92.62 108 PHE A CA 1
ATOM 831 C C . PHE A 1 108 ? 8.424 -7.441 -12.122 1.00 92.62 108 PHE A C 1
ATOM 833 O O . PHE A 1 108 ? 7.297 -7.025 -12.352 1.00 92.62 108 PHE A O 1
ATOM 840 N N . GLU A 1 109 ? 8.679 -8.318 -11.158 1.00 90.44 109 GLU A N 1
ATOM 841 C CA . GLU A 1 109 ? 7.703 -9.033 -10.340 1.00 90.44 109 GLU A CA 1
ATOM 842 C C . GLU A 1 109 ? 6.912 -8.087 -9.418 1.00 90.44 109 GLU A C 1
ATOM 844 O O . GLU A 1 109 ? 5.743 -8.330 -9.127 1.00 90.44 109 GLU A O 1
ATOM 849 N N . GLN A 1 110 ? 7.524 -6.973 -8.990 1.00 93.50 110 GLN A N 1
ATOM 850 C CA . GLN A 1 110 ? 6.831 -5.928 -8.228 1.00 93.50 110 GLN A CA 1
ATOM 851 C C . GLN A 1 110 ? 5.852 -5.164 -9.128 1.00 93.50 110 GLN A C 1
ATOM 853 O O . GLN A 1 110 ? 4.699 -4.969 -8.750 1.00 93.50 110 GLN A O 1
ATOM 858 N N . LEU A 1 111 ? 6.288 -4.766 -10.329 1.00 95.25 111 LEU A N 1
ATOM 859 C CA . LEU A 1 111 ? 5.422 -4.074 -11.288 1.00 95.25 111 LEU A CA 1
ATOM 860 C C . LEU A 1 111 ? 4.331 -4.990 -11.847 1.00 95.25 111 LEU A C 1
ATOM 862 O O . LEU A 1 111 ? 3.205 -4.542 -12.005 1.00 95.25 111 LEU A O 1
ATOM 866 N N . GLN A 1 112 ? 4.624 -6.272 -12.064 1.00 92.94 112 GLN A N 1
ATOM 867 C CA . GLN A 1 112 ? 3.654 -7.287 -12.471 1.00 92.94 112 GLN A CA 1
ATOM 868 C C . GLN A 1 112 ? 2.539 -7.447 -11.425 1.00 92.94 112 GLN A C 1
ATOM 870 O O . GLN A 1 112 ? 1.367 -7.492 -11.792 1.00 92.94 112 GLN A O 1
ATOM 875 N N . ALA A 1 113 ? 2.875 -7.472 -10.129 1.00 90.19 113 ALA A N 1
ATOM 876 C CA . ALA A 1 113 ? 1.878 -7.498 -9.059 1.00 90.19 113 ALA A CA 1
ATOM 877 C C . ALA A 1 113 ? 1.009 -6.226 -9.051 1.00 90.19 113 ALA A C 1
ATOM 879 O O . ALA A 1 113 ? -0.215 -6.324 -9.084 1.00 90.19 113 ALA A O 1
ATOM 880 N N . ILE A 1 114 ? 1.629 -5.039 -9.088 1.00 93.31 114 ILE A N 1
ATOM 881 C CA . ILE A 1 114 ? 0.926 -3.744 -9.175 1.00 93.31 114 ILE A CA 1
ATOM 882 C C . ILE A 1 114 ? 0.025 -3.689 -10.429 1.00 93.31 114 ILE A C 1
ATOM 884 O O . ILE A 1 114 ? -1.098 -3.194 -10.355 1.00 93.31 114 ILE A O 1
ATOM 888 N N . TYR A 1 115 ? 0.476 -4.237 -11.562 1.00 92.75 115 TYR A N 1
ATOM 889 C CA . TYR A 1 115 ? -0.274 -4.283 -12.819 1.00 92.75 115 TYR A CA 1
ATOM 890 C C . TYR A 1 115 ? -1.542 -5.130 -12.699 1.00 92.75 115 TYR A C 1
ATOM 892 O O . TYR A 1 115 ? -2.627 -4.638 -13.009 1.00 92.75 115 TYR A O 1
ATOM 900 N N . TYR A 1 116 ? -1.444 -6.362 -12.191 1.00 87.44 116 TYR A N 1
ATOM 901 C CA . TYR A 1 116 ? -2.622 -7.214 -12.008 1.00 87.44 116 TYR A CA 1
ATOM 902 C C . TYR A 1 116 ? -3.603 -6.636 -10.977 1.00 87.44 116 TYR A C 1
ATOM 904 O O . TYR A 1 116 ? -4.796 -6.561 -11.276 1.00 87.44 116 TYR A O 1
ATOM 912 N N . LEU A 1 117 ? -3.114 -6.107 -9.848 1.00 85.94 117 LEU A N 1
ATOM 913 C CA . LEU A 1 117 ? -3.954 -5.388 -8.879 1.00 85.94 117 LEU A CA 1
ATOM 914 C C . LEU A 1 117 ? -4.692 -4.206 -9.542 1.00 85.94 117 LEU A C 1
ATOM 916 O O . LEU A 1 117 ? -5.897 -4.049 -9.358 1.00 85.94 117 LEU A O 1
ATOM 920 N N . SER A 1 118 ? -4.015 -3.423 -10.397 1.00 86.06 118 SER A N 1
ATOM 921 C CA . SER A 1 118 ? -4.622 -2.273 -11.099 1.00 86.06 118 SER A CA 1
ATOM 922 C C . SER A 1 118 ? -5.680 -2.658 -12.143 1.00 86.06 118 SER A C 1
ATOM 924 O O . SER A 1 118 ? -6.458 -1.814 -12.582 1.00 86.06 118 SER A O 1
ATOM 926 N N . ARG A 1 119 ? -5.737 -3.940 -12.529 1.00 85.88 119 ARG A N 1
ATOM 927 C CA . ARG A 1 119 ? -6.751 -4.522 -13.424 1.00 85.88 119 ARG A CA 1
ATOM 928 C C . ARG A 1 119 ? -7.844 -5.287 -12.656 1.00 85.88 119 ARG A C 1
ATOM 930 O O . ARG A 1 119 ? -8.560 -6.087 -13.260 1.00 85.88 119 ARG A O 1
ATOM 937 N N . GLY A 1 120 ? -7.972 -5.057 -11.345 1.00 79.56 120 GLY A N 1
ATOM 938 C CA . GLY A 1 120 ? -8.979 -5.700 -10.498 1.00 79.56 120 GLY A CA 1
ATOM 939 C C . GLY A 1 120 ? -8.770 -7.210 -10.410 1.00 79.56 120 GLY A C 1
ATOM 940 O O . GLY A 1 120 ? -9.670 -7.977 -10.750 1.00 79.56 120 GLY A O 1
ATOM 941 N N . LYS A 1 121 ? -7.556 -7.651 -10.067 1.00 81.88 121 LYS A N 1
ATOM 942 C CA . LYS A 1 121 ? -7.213 -9.068 -9.884 1.00 81.88 121 LYS A CA 1
ATOM 943 C C . LYS A 1 121 ? -6.489 -9.253 -8.560 1.00 81.88 121 LYS A C 1
ATOM 945 O O . LYS A 1 121 ? -5.567 -8.496 -8.265 1.00 81.88 121 LYS A O 1
ATOM 950 N N . ASP A 1 122 ? -6.873 -10.285 -7.819 1.00 83.25 122 ASP A N 1
ATOM 951 C CA . ASP A 1 122 ? -6.129 -10.735 -6.645 1.00 83.25 122 ASP A CA 1
ATOM 952 C C . ASP A 1 122 ? -4.727 -11.205 -7.038 1.00 83.25 122 ASP A C 1
ATOM 954 O O . ASP A 1 122 ? -4.527 -11.818 -8.091 1.00 83.25 122 ASP A O 1
ATOM 958 N N . VAL A 1 123 ? -3.746 -10.934 -6.176 1.00 84.19 123 VAL A N 1
ATOM 959 C CA . VAL A 1 123 ? -2.351 -11.321 -6.396 1.00 84.19 123 VAL A CA 1
ATOM 960 C C . VAL A 1 123 ? -1.760 -11.944 -5.137 1.00 84.19 123 VAL A C 1
ATOM 962 O O . VAL A 1 123 ? -1.556 -11.284 -4.118 1.00 84.19 123 VAL A O 1
ATOM 965 N N . PHE A 1 124 ? -1.390 -13.220 -5.244 1.00 87.12 124 PHE A N 1
ATOM 966 C CA . PHE A 1 124 ? -0.553 -13.902 -4.261 1.00 87.12 124 PHE A CA 1
ATOM 967 C C . PHE A 1 124 ? 0.935 -13.678 -4.578 1.00 87.12 124 PHE A C 1
ATOM 969 O O . PHE A 1 124 ? 1.448 -14.121 -5.606 1.00 87.12 124 PHE A O 1
ATOM 976 N N . VAL A 1 125 ? 1.640 -12.977 -3.690 1.00 85.94 125 VAL A N 1
ATOM 977 C CA . VAL A 1 125 ? 3.033 -12.545 -3.857 1.00 85.94 125 VAL A CA 1
ATOM 978 C C . VAL A 1 125 ? 3.970 -13.473 -3.080 1.00 85.94 125 VAL A C 1
ATOM 980 O O . VAL A 1 125 ? 4.331 -13.214 -1.928 1.00 85.94 125 VAL A O 1
ATOM 983 N N . HIS A 1 126 ? 4.419 -14.546 -3.733 1.00 85.00 126 HIS A N 1
ATOM 984 C CA . HIS A 1 126 ? 5.440 -15.445 -3.191 1.00 85.00 126 HIS A CA 1
ATOM 985 C C . HIS A 1 126 ? 6.853 -14.988 -3.593 1.00 85.00 126 HIS A C 1
ATOM 987 O O . HIS A 1 126 ? 7.416 -15.443 -4.584 1.00 85.00 126 HIS A O 1
ATOM 993 N N . LEU A 1 127 ? 7.433 -14.055 -2.827 1.00 85.06 127 LEU A N 1
ATOM 994 C CA . LEU A 1 127 ? 8.793 -13.542 -3.055 1.00 85.06 127 LEU A CA 1
ATOM 995 C C . LEU A 1 127 ? 9.632 -13.602 -1.764 1.00 85.06 127 LEU A C 1
ATOM 997 O O . LEU A 1 127 ? 9.139 -13.369 -0.658 1.00 85.06 127 LEU A O 1
ATOM 1001 N N . ARG A 1 128 ? 10.931 -13.894 -1.897 1.00 82.19 128 ARG A N 1
ATOM 1002 C CA . ARG A 1 128 ? 11.839 -14.107 -0.753 1.00 82.19 128 ARG A CA 1
ATOM 1003 C C . ARG A 1 128 ? 12.006 -12.883 0.162 1.00 82.19 128 ARG A C 1
ATOM 1005 O O . ARG A 1 128 ? 11.783 -11.737 -0.235 1.00 82.19 128 ARG A O 1
ATOM 1012 N N . THR A 1 129 ? 12.475 -13.121 1.385 1.00 76.38 129 THR A N 1
ATOM 1013 C CA . THR A 1 129 ? 12.902 -12.066 2.321 1.00 76.38 129 THR A CA 1
ATOM 1014 C C . THR A 1 129 ? 13.908 -11.114 1.668 1.00 76.38 129 THR A C 1
ATOM 1016 O O . THR A 1 129 ? 14.759 -11.527 0.876 1.00 76.38 129 THR A O 1
ATOM 1019 N N . GLY A 1 130 ? 13.776 -9.813 1.947 1.00 79.94 130 GLY A N 1
ATOM 1020 C CA . GLY A 1 130 ? 14.615 -8.771 1.345 1.00 79.94 130 GLY A CA 1
ATOM 1021 C C . GLY A 1 130 ? 14.338 -8.485 -0.140 1.00 79.94 130 GLY A C 1
ATOM 1022 O O . GLY A 1 130 ? 15.007 -7.636 -0.725 1.00 79.94 130 GLY A O 1
ATOM 1023 N N . PHE A 1 131 ? 13.350 -9.129 -0.780 1.00 84.75 131 PHE A N 1
ATOM 1024 C CA . PHE A 1 131 ? 13.017 -8.815 -2.175 1.00 84.75 131 PHE A CA 1
ATOM 1025 C C . PHE A 1 131 ? 12.413 -7.409 -2.346 1.00 84.75 131 PHE A C 1
ATOM 1027 O O . PHE A 1 131 ? 12.558 -6.820 -3.416 1.00 84.75 131 PHE A O 1
ATOM 1034 N N . GLY A 1 132 ? 11.802 -6.850 -1.294 1.00 87.56 132 GLY A N 1
ATOM 1035 C CA . GLY A 1 132 ? 11.165 -5.527 -1.311 1.00 87.56 132 GLY A CA 1
ATOM 1036 C C . GLY A 1 132 ? 9.658 -5.571 -1.575 1.00 87.56 132 GLY A C 1
ATOM 1037 O O . GLY A 1 132 ? 9.135 -4.695 -2.254 1.00 87.56 132 GLY A O 1
ATOM 1038 N N . LYS A 1 133 ? 8.955 -6.593 -1.070 1.00 88.88 133 LYS A N 1
ATOM 1039 C CA . LYS A 1 133 ? 7.502 -6.780 -1.267 1.00 88.88 133 LYS A CA 1
ATOM 1040 C C . LYS A 1 133 ? 6.667 -5.575 -0.824 1.00 88.88 133 LYS A C 1
ATOM 1042 O O . LYS A 1 133 ? 5.686 -5.256 -1.482 1.00 88.88 133 LYS A O 1
ATOM 1047 N N . SER A 1 134 ? 7.114 -4.854 0.205 1.00 90.56 134 SER A N 1
ATOM 1048 C CA . SER A 1 134 ? 6.457 -3.638 0.693 1.00 90.56 134 SER A CA 1
ATOM 1049 C C . SER A 1 134 ? 6.330 -2.519 -0.341 1.00 90.56 134 SER A C 1
ATOM 1051 O O . SER A 1 134 ? 5.402 -1.732 -0.237 1.00 90.56 134 SER A O 1
ATOM 1053 N N . LEU A 1 135 ? 7.180 -2.490 -1.378 1.00 93.62 135 LEU A N 1
ATOM 1054 C CA . LEU A 1 135 ? 7.042 -1.563 -2.509 1.00 93.62 135 LEU A CA 1
ATOM 1055 C C . LEU A 1 135 ? 5.705 -1.738 -3.250 1.00 93.62 135 LEU A C 1
ATOM 1057 O O . LEU A 1 135 ? 5.189 -0.767 -3.788 1.00 93.62 135 LEU A O 1
ATOM 1061 N N . ILE A 1 136 ? 5.137 -2.950 -3.271 1.00 93.62 136 ILE A N 1
ATOM 1062 C CA . ILE A 1 136 ? 3.882 -3.245 -3.977 1.00 93.62 136 ILE A CA 1
ATOM 1063 C C . ILE A 1 136 ? 2.735 -2.471 -3.322 1.00 93.62 136 ILE A C 1
ATOM 1065 O O . ILE A 1 136 ? 2.126 -1.623 -3.970 1.00 93.62 136 ILE A O 1
ATOM 1069 N N . TYR A 1 137 ? 2.484 -2.697 -2.028 1.00 91.25 137 TYR A N 1
ATOM 1070 C CA . TYR A 1 137 ? 1.374 -2.047 -1.329 1.00 91.25 137 TYR A CA 1
ATOM 1071 C C . TYR A 1 137 ? 1.612 -0.557 -1.031 1.00 91.25 137 TYR A C 1
ATOM 1073 O O . TYR A 1 137 ? 0.637 0.170 -0.867 1.00 91.25 137 TYR A O 1
ATOM 1081 N N . THR A 1 138 ? 2.862 -0.066 -1.003 1.00 94.31 138 THR A N 1
ATOM 1082 C CA . THR A 1 138 ? 3.135 1.374 -0.827 1.00 94.31 138 THR A CA 1
ATOM 1083 C C . THR A 1 138 ? 2.989 2.197 -2.106 1.00 94.31 138 THR A C 1
ATOM 1085 O O . THR A 1 138 ? 2.512 3.326 -2.020 1.00 94.31 138 THR A O 1
ATOM 1088 N N . LEU A 1 139 ? 3.339 1.665 -3.286 1.00 95.12 139 LEU A N 1
ATOM 1089 C CA . LEU A 1 139 ? 3.083 2.349 -4.567 1.00 95.12 139 LEU A CA 1
ATOM 1090 C C . LEU A 1 139 ? 1.609 2.302 -4.966 1.00 95.12 139 LEU A C 1
ATOM 1092 O O . LEU A 1 139 ? 1.103 3.267 -5.537 1.00 95.12 139 LEU A O 1
ATOM 1096 N N . PHE A 1 140 ? 0.933 1.180 -4.701 1.00 94.62 140 PHE A N 1
ATOM 1097 C CA . PHE A 1 140 ? -0.383 0.898 -5.269 1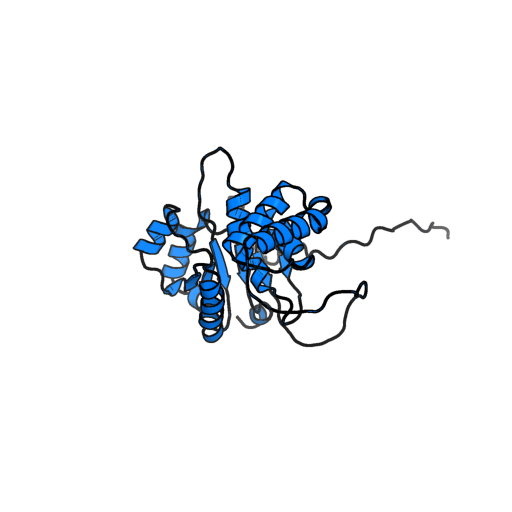.00 94.62 140 PHE A CA 1
ATOM 1098 C C . PHE A 1 140 ? -1.448 2.006 -5.110 1.00 94.62 140 PHE A C 1
ATOM 1100 O O . PHE A 1 140 ? -2.128 2.273 -6.103 1.00 94.62 140 PHE A O 1
ATOM 1107 N N . PRO A 1 141 ? -1.599 2.715 -3.967 1.00 93.06 141 PRO A N 1
ATOM 1108 C CA . PRO A 1 141 ? -2.603 3.774 -3.874 1.00 93.06 141 PRO A CA 1
ATOM 1109 C C . PRO A 1 141 ? -2.266 4.983 -4.761 1.00 93.06 141 PRO A C 1
ATOM 1111 O O . PRO A 1 141 ? -3.169 5.552 -5.361 1.00 93.06 141 PRO A O 1
ATOM 1114 N N . TYR A 1 142 ? -0.988 5.338 -4.930 1.00 93.56 142 TYR A N 1
ATOM 1115 C CA . TYR A 1 142 ? -0.580 6.423 -5.834 1.00 93.56 142 TYR A CA 1
ATOM 1116 C C . TYR A 1 142 ? -0.718 6.030 -7.314 1.00 93.56 142 TYR A C 1
ATOM 1118 O O . TYR A 1 142 ? -1.066 6.868 -8.143 1.00 93.56 142 TYR A O 1
ATOM 1126 N N . VAL A 1 143 ? -0.495 4.751 -7.649 1.00 92.31 143 VAL A N 1
ATOM 1127 C CA . VAL A 1 143 ? -0.797 4.212 -8.988 1.00 92.31 143 VAL A CA 1
ATOM 1128 C C . VAL A 1 143 ? -2.305 4.277 -9.249 1.00 92.31 143 VAL A C 1
ATOM 1130 O O . VAL A 1 143 ? -2.717 4.705 -10.323 1.00 92.31 143 VAL A O 1
ATOM 1133 N N . CYS A 1 144 ? -3.136 3.932 -8.259 1.00 89.94 144 CYS A N 1
ATOM 1134 C CA . CYS A 1 144 ? -4.588 4.069 -8.363 1.00 89.94 144 CYS A CA 1
ATOM 1135 C C . CYS A 1 144 ? -5.026 5.526 -8.538 1.00 89.94 144 CYS A C 1
ATOM 1137 O O . CYS A 1 144 ? -5.830 5.780 -9.424 1.00 89.94 144 CYS A O 1
ATOM 1139 N N . ASP A 1 145 ? -4.487 6.478 -7.770 1.00 87.94 145 ASP A N 1
ATOM 1140 C CA . ASP A 1 145 ? -4.795 7.908 -7.936 1.00 87.94 145 ASP A CA 1
ATOM 1141 C C . ASP A 1 145 ? -4.479 8.395 -9.363 1.00 87.94 145 ASP A C 1
ATOM 1143 O O . ASP A 1 145 ? -5.306 9.054 -9.997 1.00 87.94 145 ASP A O 1
ATOM 1147 N N . ALA A 1 146 ? -3.307 8.034 -9.898 1.00 89.12 146 ALA A N 1
ATOM 1148 C CA . ALA A 1 146 ? -2.885 8.428 -11.241 1.00 89.12 146 ALA A CA 1
ATOM 1149 C C . ALA A 1 146 ? -3.776 7.820 -12.339 1.00 89.12 146 ALA A C 1
ATOM 1151 O O . ALA A 1 146 ? -4.177 8.527 -13.259 1.00 89.12 146 ALA A O 1
ATOM 1152 N N . LEU A 1 147 ? -4.149 6.540 -12.220 1.00 84.88 147 LEU A N 1
ATOM 1153 C CA . LEU A 1 147 ? -5.062 5.874 -13.162 1.00 84.88 147 LEU A CA 1
ATOM 1154 C C . LEU A 1 147 ? -6.523 6.345 -13.017 1.00 84.88 147 LEU A C 1
ATOM 1156 O O . LEU A 1 147 ? -7.278 6.338 -13.986 1.00 84.88 147 LEU A O 1
ATOM 1160 N N . ARG A 1 148 ? -6.937 6.770 -11.815 1.00 75.81 148 ARG A N 1
ATOM 1161 C CA . ARG A 1 148 ? -8.282 7.302 -11.522 1.00 75.81 148 ARG A CA 1
ATOM 1162 C C . ARG A 1 148 ? -8.431 8.794 -11.830 1.00 75.81 148 ARG A C 1
ATOM 1164 O O . ARG A 1 148 ? -9.551 9.294 -11.775 1.00 75.81 148 ARG A O 1
ATOM 1171 N N . SER A 1 149 ? -7.354 9.489 -12.208 1.00 60.31 149 SER A N 1
ATOM 1172 C CA . SER A 1 149 ? -7.340 10.902 -12.634 1.00 60.31 149 SER A CA 1
ATOM 1173 C C . SER A 1 149 ? -7.977 11.118 -14.022 1.00 60.31 149 SER A C 1
ATOM 1175 O O . SER A 1 149 ? -7.390 11.698 -14.933 1.00 60.31 149 SER A O 1
ATOM 1177 N N . SER A 1 150 ? -9.203 10.620 -14.181 1.00 45.72 150 SER A N 1
ATOM 1178 C CA . SER A 1 150 ? -10.033 10.681 -15.384 1.00 45.72 150 SER A CA 1
ATOM 1179 C C . SER A 1 150 ? -10.928 11.939 -15.366 1.00 45.72 150 SER A C 1
ATOM 1181 O O . SER A 1 150 ? -11.260 12.418 -14.277 1.00 45.72 150 SER A O 1
ATOM 1183 N N . PRO A 1 151 ? -11.369 12.497 -16.517 1.00 42.72 151 PRO A N 1
ATOM 1184 C CA . PRO A 1 151 ? -12.022 13.817 -16.579 1.00 42.72 151 PRO A CA 1
ATOM 1185 C C . PRO A 1 151 ? -13.325 13.997 -15.780 1.00 42.72 151 PRO A C 1
ATOM 1187 O O . PRO A 1 151 ? -13.793 15.123 -15.634 1.00 42.72 151 PRO A O 1
ATOM 1190 N N . ASN A 1 152 ? -13.907 12.923 -15.243 1.00 42.75 152 ASN A N 1
ATOM 1191 C CA . ASN A 1 152 ? -15.185 12.939 -14.523 1.00 42.75 152 ASN A CA 1
ATOM 1192 C C . ASN A 1 152 ? -15.083 13.417 -13.053 1.00 42.75 152 ASN A C 1
ATOM 1194 O O . ASN A 1 152 ? -16.046 13.283 -12.304 1.00 42.75 152 ASN A O 1
ATOM 1198 N N . ASN A 1 153 ? -13.951 14.017 -12.657 1.00 39.66 153 ASN A N 1
ATOM 1199 C CA . ASN A 1 153 ? -13.778 14.806 -11.424 1.00 39.66 153 ASN A CA 1
ATOM 1200 C C . ASN A 1 153 ? -13.958 14.044 -10.088 1.00 39.66 153 ASN A C 1
ATOM 1202 O O . ASN A 1 153 ? -14.207 14.654 -9.047 1.00 39.66 153 ASN A O 1
ATOM 1206 N N . ASP A 1 154 ? -13.803 12.719 -10.086 1.00 52.41 154 ASP A N 1
ATOM 1207 C CA . ASP A 1 154 ? -13.951 11.895 -8.880 1.00 52.41 154 ASP A CA 1
ATOM 1208 C C . ASP A 1 154 ? -12.607 11.720 -8.140 1.00 52.41 154 ASP A C 1
ATOM 1210 O O . ASP A 1 154 ? -12.022 10.638 -8.071 1.00 52.41 154 ASP A O 1
ATOM 1214 N N . CYS A 1 155 ? -12.078 12.837 -7.627 1.00 54.44 155 CYS A N 1
ATOM 1215 C CA . CYS A 1 155 ? -10.765 12.948 -6.974 1.00 54.44 155 CYS A CA 1
ATOM 1216 C C . CYS A 1 155 ? -10.717 12.291 -5.577 1.00 54.44 155 CYS A C 1
ATOM 1218 O O . CYS A 1 155 ? -10.465 12.947 -4.562 1.00 54.44 155 CYS A O 1
ATOM 1220 N N . ARG A 1 156 ? -10.957 10.978 -5.508 1.00 68.00 156 ARG A N 1
ATOM 1221 C CA . ARG A 1 156 ? -10.887 10.184 -4.274 1.00 68.00 156 ARG A CA 1
ATOM 1222 C C . ARG A 1 156 ? -9.448 9.773 -3.983 1.00 68.00 156 ARG A C 1
ATOM 1224 O O . ARG A 1 156 ? -8.851 9.011 -4.735 1.00 68.00 156 ARG A O 1
ATOM 1231 N N . SER A 1 157 ? -8.920 10.224 -2.845 1.00 84.00 157 SER A N 1
ATOM 1232 C CA . SER A 1 157 ? -7.635 9.758 -2.312 1.00 84.00 157 SER A CA 1
ATOM 1233 C C . SER A 1 157 ? -7.707 8.248 -2.039 1.00 84.00 157 SER A C 1
ATOM 1235 O O . SER A 1 157 ? -8.466 7.827 -1.166 1.00 84.00 157 SER A O 1
ATOM 1237 N N . SER A 1 158 ? -6.952 7.444 -2.793 1.00 88.75 158 SER A N 1
ATOM 1238 C CA . SER A 1 158 ? -6.898 5.979 -2.658 1.00 88.75 158 SER A CA 1
ATOM 1239 C C . SER A 1 158 ? -6.166 5.546 -1.384 1.00 88.75 158 SER A C 1
ATOM 1241 O O . SER A 1 158 ? -5.160 6.160 -1.028 1.00 88.75 158 SER A O 1
ATOM 1243 N N . ILE A 1 159 ? -6.617 4.461 -0.747 1.00 90.94 159 ILE A N 1
ATOM 1244 C CA . ILE A 1 159 ? -6.079 3.884 0.497 1.00 90.94 159 ILE A CA 1
ATOM 1245 C C . ILE A 1 159 ? -5.831 2.380 0.306 1.00 90.94 159 ILE A C 1
ATOM 1247 O O . ILE A 1 159 ? -6.661 1.683 -0.277 1.00 90.94 159 ILE A O 1
ATOM 1251 N N . VAL A 1 160 ? -4.741 1.850 0.859 1.00 93.94 160 VAL A N 1
ATOM 1252 C CA . VAL A 1 160 ? -4.558 0.402 1.063 1.00 93.94 160 VAL A CA 1
ATOM 1253 C C . VAL A 1 160 ? -4.708 0.068 2.543 1.00 93.94 160 VAL A C 1
ATOM 1255 O O . VAL A 1 160 ? -4.083 0.706 3.393 1.00 93.94 160 VAL A O 1
ATOM 1258 N N . VAL A 1 161 ? -5.519 -0.942 2.857 1.00 93.06 161 VAL A N 1
ATOM 1259 C CA . VAL A 1 161 ? -5.577 -1.528 4.204 1.00 93.06 161 VAL A CA 1
ATOM 1260 C C . VAL A 1 161 ? -4.469 -2.572 4.306 1.00 93.06 161 VAL A C 1
ATOM 1262 O O . VAL A 1 161 ? -4.436 -3.492 3.494 1.00 93.06 161 VAL A O 1
ATOM 1265 N N . LEU A 1 162 ? -3.557 -2.430 5.268 1.00 92.88 162 LEU A N 1
ATOM 1266 C CA . LEU A 1 162 ? -2.437 -3.349 5.485 1.00 92.88 162 LEU A CA 1
ATOM 1267 C C . LEU A 1 162 ? -2.665 -4.158 6.765 1.00 92.88 162 LEU A C 1
ATOM 1269 O O . LEU A 1 162 ? -2.518 -3.633 7.869 1.00 92.88 162 LEU A O 1
ATOM 1273 N N . ILE A 1 163 ? -3.008 -5.432 6.608 1.00 90.38 163 ILE A N 1
ATOM 1274 C CA . ILE A 1 163 ? -3.143 -6.394 7.702 1.00 90.38 163 ILE A CA 1
ATOM 1275 C C . ILE A 1 163 ? -1.752 -6.951 8.029 1.00 90.38 163 ILE A C 1
ATOM 1277 O O . ILE A 1 163 ? -1.045 -7.390 7.122 1.00 90.38 163 ILE A O 1
ATOM 1281 N N . SER A 1 164 ? -1.352 -6.929 9.303 1.00 85.00 164 SER A N 1
ATOM 1282 C CA . SER A 1 164 ? -0.046 -7.427 9.765 1.00 85.00 164 SER A CA 1
ATOM 1283 C C . SER A 1 164 ? -0.167 -8.110 11.138 1.00 85.00 164 SER A C 1
ATOM 1285 O O . SER A 1 164 ? -0.782 -7.522 12.030 1.00 85.00 164 SER A O 1
ATOM 1287 N N . PRO A 1 165 ? 0.409 -9.315 11.355 1.00 72.38 165 PRO A N 1
ATOM 1288 C CA . PRO A 1 165 ? 0.297 -10.038 12.631 1.00 72.38 165 PRO A CA 1
ATOM 1289 C C . PRO A 1 165 ? 0.989 -9.346 13.805 1.00 72.38 165 PRO A C 1
ATOM 1291 O O . PRO A 1 165 ? 0.621 -9.546 14.957 1.00 72.38 165 PRO A O 1
ATOM 1294 N N . LEU A 1 166 ? 2.061 -8.599 13.538 1.00 72.31 166 LEU A N 1
ATOM 1295 C CA . LEU A 1 166 ? 2.967 -8.134 14.580 1.00 72.31 166 LEU A CA 1
ATOM 1296 C C . LEU A 1 166 ? 2.802 -6.632 14.781 1.00 72.31 166 LEU A C 1
ATOM 1298 O O . LEU A 1 166 ? 3.318 -5.830 14.006 1.00 72.31 166 LEU A O 1
ATOM 1302 N N . ILE A 1 167 ? 2.144 -6.242 15.874 1.00 68.94 167 ILE A N 1
ATOM 1303 C CA . ILE A 1 167 ? 1.965 -4.828 16.251 1.00 68.94 167 ILE A CA 1
ATOM 1304 C C . ILE A 1 167 ? 3.323 -4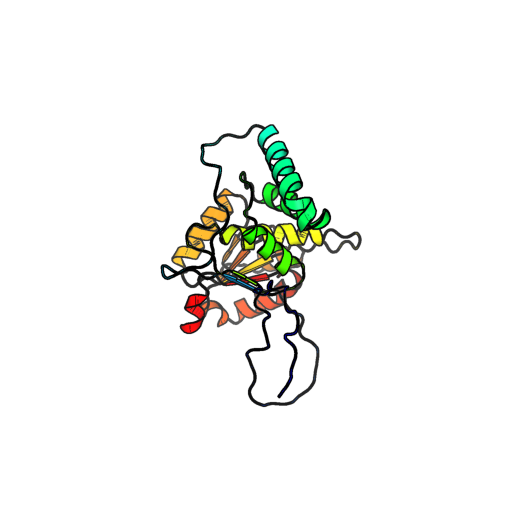.116 16.388 1.00 68.94 167 ILE A C 1
ATOM 1306 O O . ILE A 1 167 ? 3.472 -2.975 15.958 1.00 68.94 167 ILE A O 1
ATOM 1310 N N . SER A 1 168 ? 4.348 -4.820 16.878 1.00 68.94 168 SER A N 1
ATOM 1311 C CA . SER A 1 168 ? 5.739 -4.345 16.921 1.00 68.94 168 SER A CA 1
ATOM 1312 C C . SER A 1 168 ? 6.362 -4.099 15.540 1.00 68.94 168 SER A C 1
ATOM 1314 O O . SER A 1 168 ? 7.248 -3.256 15.418 1.00 68.94 168 SER A O 1
ATOM 1316 N N . LEU A 1 169 ? 5.901 -4.794 14.496 1.00 76.00 169 LEU A N 1
ATOM 1317 C CA . LEU A 1 169 ? 6.313 -4.569 13.109 1.00 76.00 169 LEU A CA 1
ATOM 1318 C C . LEU A 1 169 ? 5.523 -3.418 12.462 1.00 76.00 169 LEU A C 1
ATOM 1320 O O . LEU A 1 169 ? 6.063 -2.750 11.586 1.00 76.00 169 LEU A O 1
ATOM 1324 N N . MET A 1 170 ? 4.286 -3.143 12.895 1.00 81.62 170 MET A N 1
ATOM 1325 C CA . MET A 1 170 ? 3.461 -2.047 12.355 1.00 81.62 170 MET A CA 1
ATOM 1326 C C . MET A 1 170 ? 4.120 -0.676 12.566 1.00 81.62 170 MET A C 1
ATOM 1328 O O . MET A 1 170 ? 4.228 0.095 11.615 1.00 81.62 170 MET A O 1
ATOM 1332 N N . ASP A 1 171 ? 4.613 -0.376 13.772 1.00 86.19 171 ASP A N 1
ATOM 1333 C CA . ASP A 1 171 ? 5.321 0.889 14.044 1.00 86.19 171 ASP A CA 1
ATOM 1334 C C . ASP A 1 171 ? 6.617 0.999 13.225 1.00 86.19 171 ASP A C 1
ATOM 1336 O O . ASP A 1 171 ? 6.930 2.039 12.641 1.00 86.19 171 ASP A O 1
ATOM 1340 N N . ASP A 1 172 ? 7.324 -0.123 13.097 1.00 87.38 172 ASP A N 1
ATOM 1341 C CA . ASP A 1 172 ? 8.561 -0.250 12.334 1.00 87.38 172 ASP A CA 1
ATOM 1342 C C . ASP A 1 172 ? 8.323 -0.093 10.811 1.00 87.38 172 ASP A C 1
ATOM 1344 O O . ASP A 1 172 ? 9.180 0.417 10.082 1.00 87.38 172 ASP A O 1
ATOM 1348 N N . GLN A 1 173 ? 7.142 -0.478 10.316 1.00 87.56 173 GLN A N 1
ATOM 1349 C CA . GLN A 1 173 ? 6.662 -0.231 8.953 1.00 87.56 173 GLN A CA 1
ATOM 1350 C C . GLN A 1 173 ? 6.231 1.232 8.757 1.00 87.56 173 GLN A C 1
ATOM 1352 O O . GLN A 1 173 ? 6.595 1.841 7.747 1.00 87.56 173 GLN A O 1
ATOM 1357 N N . MET A 1 174 ? 5.505 1.817 9.716 1.00 91.88 174 MET A N 1
ATOM 1358 C CA . MET A 1 174 ? 5.063 3.218 9.687 1.00 91.88 174 MET A CA 1
ATOM 1359 C C . MET A 1 174 ? 6.242 4.195 9.676 1.00 91.88 174 MET A C 1
ATOM 1361 O O . MET A 1 174 ? 6.235 5.135 8.883 1.00 91.88 174 MET A O 1
ATOM 1365 N N . ALA A 1 175 ? 7.297 3.940 10.457 1.00 91.81 175 ALA A N 1
ATOM 1366 C CA . ALA A 1 175 ? 8.525 4.739 10.432 1.00 91.81 175 ALA A CA 1
ATOM 1367 C C . ALA A 1 175 ? 9.170 4.765 9.029 1.00 91.81 175 ALA A C 1
ATOM 1369 O O . ALA A 1 175 ? 9.401 5.836 8.465 1.00 91.81 175 ALA A O 1
ATOM 1370 N N . LYS A 1 176 ? 9.351 3.591 8.406 1.00 90.81 176 LYS A N 1
ATOM 1371 C CA . LYS A 1 176 ? 9.920 3.442 7.047 1.00 90.81 176 LYS A CA 1
ATOM 1372 C C . LYS A 1 176 ? 9.033 4.037 5.941 1.00 90.81 176 LYS A C 1
ATOM 1374 O O . LYS A 1 176 ? 9.511 4.304 4.836 1.00 90.81 176 LYS A O 1
ATOM 1379 N N . MET A 1 177 ? 7.739 4.224 6.208 1.00 94.00 177 MET A N 1
ATOM 1380 C CA . MET A 1 177 ? 6.813 4.958 5.339 1.00 94.00 177 MET A CA 1
ATOM 1381 C C . MET A 1 177 ? 6.923 6.476 5.556 1.00 94.00 177 MET A C 1
ATOM 1383 O O . MET A 1 177 ? 7.033 7.222 4.581 1.00 94.00 177 MET A O 1
ATOM 1387 N N . ALA A 1 178 ? 7.006 6.933 6.807 1.00 93.88 178 ALA A N 1
ATOM 1388 C CA . ALA A 1 178 ? 7.181 8.341 7.160 1.00 93.88 178 ALA A CA 1
ATOM 1389 C C . ALA A 1 178 ? 8.502 8.932 6.628 1.00 93.88 178 ALA A C 1
ATOM 1391 O O . ALA A 1 178 ? 8.490 10.038 6.089 1.00 93.88 178 ALA A O 1
ATOM 1392 N N . GLU A 1 179 ? 9.607 8.175 6.660 1.00 93.12 179 GLU A N 1
ATOM 1393 C CA . GLU A 1 179 ? 10.889 8.536 6.016 1.00 93.12 179 GLU A CA 1
ATOM 1394 C C . GLU A 1 179 ? 10.726 8.900 4.528 1.00 93.12 179 GLU A C 1
ATOM 1396 O O . GLU A 1 179 ? 11.374 9.814 4.015 1.00 93.12 179 GLU A O 1
ATOM 1401 N N . ARG A 1 180 ? 9.813 8.214 3.828 1.00 91.81 180 ARG A N 1
ATOM 1402 C CA . ARG A 1 180 ? 9.482 8.464 2.417 1.00 91.81 180 ARG A CA 1
ATOM 1403 C C . ARG A 1 180 ? 8.442 9.568 2.216 1.00 91.81 180 ARG A C 1
ATOM 1405 O O . ARG A 1 180 ? 8.275 10.046 1.101 1.00 91.81 180 ARG A O 1
ATOM 1412 N N . GLY A 1 181 ? 7.793 10.049 3.276 1.00 92.12 181 GLY A N 1
ATOM 1413 C CA . GLY A 1 181 ? 6.638 10.954 3.194 1.00 92.12 181 GLY A CA 1
ATOM 1414 C C . GLY A 1 181 ? 5.318 10.244 2.873 1.00 92.12 181 GLY A C 1
ATOM 1415 O O . GLY A 1 181 ? 4.348 10.900 2.502 1.00 92.12 181 GLY A O 1
ATOM 1416 N N . ILE A 1 182 ? 5.269 8.917 3.012 1.00 94.06 182 ILE A N 1
ATOM 1417 C CA . ILE A 1 182 ? 4.056 8.12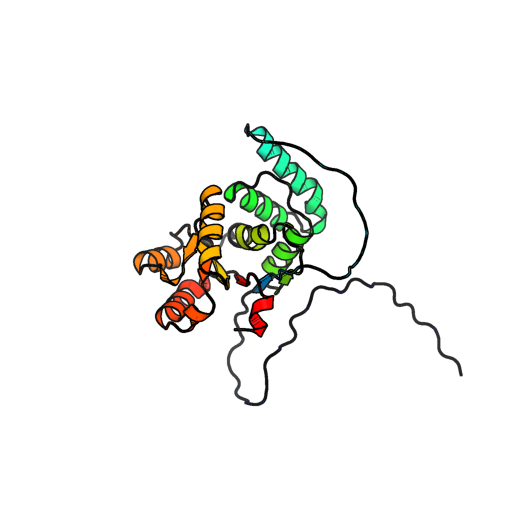1 2.823 1.00 94.06 182 ILE A CA 1
ATOM 1418 C C . ILE A 1 182 ? 3.274 8.159 4.136 1.00 94.06 182 ILE A C 1
ATOM 1420 O O . ILE A 1 182 ? 3.682 7.572 5.142 1.00 94.06 182 ILE A O 1
ATOM 1424 N N . HIS A 1 183 ? 2.150 8.871 4.141 1.00 93.69 183 HIS A N 1
ATOM 1425 C CA . HIS A 1 183 ? 1.325 9.003 5.335 1.00 93.69 183 HIS A CA 1
ATOM 1426 C C . HIS A 1 183 ? 0.590 7.692 5.623 1.00 93.69 183 HIS A C 1
ATOM 1428 O O . HIS A 1 183 ? -0.134 7.156 4.780 1.00 93.69 183 HIS A O 1
ATOM 1434 N N . SER A 1 184 ? 0.780 7.187 6.836 1.00 94.25 184 SER A N 1
ATOM 1435 C CA . SER A 1 184 ? 0.211 5.935 7.319 1.00 94.25 184 SER A CA 1
ATOM 1436 C C . SER A 1 184 ? -0.358 6.110 8.726 1.00 94.25 184 SER A C 1
ATOM 1438 O O . SER A 1 184 ? 0.025 7.033 9.447 1.00 94.25 184 SER A O 1
ATOM 1440 N N . VAL A 1 185 ? -1.312 5.260 9.100 1.00 93.38 185 VAL A N 1
ATOM 1441 C CA . VAL A 1 185 ? -2.019 5.322 10.388 1.00 93.38 185 VAL A CA 1
ATOM 1442 C C . VAL A 1 185 ? -2.388 3.910 10.838 1.00 93.38 185 VAL A C 1
ATOM 1444 O O . VAL A 1 185 ? -2.655 3.061 9.989 1.00 93.38 185 VAL A O 1
ATOM 1447 N N . LYS A 1 186 ? -2.459 3.649 12.146 1.00 92.19 186 LYS A N 1
ATOM 1448 C CA . LYS A 1 186 ? -3.170 2.469 12.661 1.00 92.19 186 LYS A CA 1
ATOM 1449 C C . LYS A 1 186 ? -4.666 2.769 12.623 1.00 92.19 186 LYS A C 1
ATOM 1451 O O . LYS A 1 186 ? -5.089 3.826 13.084 1.00 92.19 186 LYS A O 1
ATOM 1456 N N . LEU A 1 187 ? -5.477 1.875 12.067 1.00 89.44 187 LEU A N 1
ATOM 1457 C CA . LEU A 1 187 ? -6.913 2.119 11.883 1.00 89.44 187 LEU A CA 1
ATOM 1458 C C . LEU A 1 187 ? -7.655 2.294 13.227 1.00 89.44 187 LEU A C 1
ATOM 1460 O O . LEU A 1 187 ? -8.634 3.028 13.299 1.00 89.44 187 LEU A O 1
ATOM 1464 N N . THR A 1 188 ? -7.144 1.677 14.297 1.00 88.62 188 THR A N 1
ATOM 1465 C CA . THR A 1 188 ? -7.584 1.850 15.695 1.00 88.62 188 THR A CA 1
ATOM 1466 C C . THR A 1 188 ? -7.395 3.265 16.242 1.00 88.62 188 THR A C 1
ATOM 1468 O O . THR A 1 188 ? -8.065 3.643 17.199 1.00 88.62 188 THR A O 1
ATOM 1471 N N . ASP A 1 189 ? -6.490 4.041 15.644 1.00 88.88 189 ASP A N 1
ATOM 1472 C CA . ASP A 1 189 ? -6.022 5.332 16.158 1.00 88.88 189 ASP A CA 1
ATOM 1473 C C . ASP A 1 189 ? -6.631 6.507 15.361 1.00 88.88 189 ASP A C 1
ATOM 1475 O O . ASP A 1 189 ? -6.345 7.678 15.636 1.00 88.88 189 ASP A O 1
ATOM 1479 N N . LEU A 1 190 ? -7.467 6.203 14.357 1.00 86.56 190 LEU A N 1
ATOM 1480 C CA . LEU A 1 190 ? -8.221 7.187 13.584 1.00 86.56 190 LEU A CA 1
ATOM 1481 C C . LEU A 1 190 ? -9.278 7.868 14.455 1.00 86.56 190 LEU A C 1
ATOM 1483 O O . LEU A 1 190 ? -10.141 7.225 15.043 1.00 86.56 190 LEU A O 1
ATOM 1487 N N . LYS A 1 191 ? -9.238 9.200 14.470 1.00 87.06 191 LYS A N 1
ATOM 1488 C CA . LYS A 1 191 ? -10.255 10.053 15.097 1.00 87.06 191 LYS A CA 1
ATOM 1489 C C . LYS A 1 191 ? -11.293 10.460 14.059 1.00 87.06 191 LYS A C 1
ATOM 1491 O O . LYS A 1 191 ? -10.935 10.644 12.897 1.00 87.06 191 LYS A O 1
ATOM 1496 N N . ASP A 1 192 ? -12.527 10.721 14.479 1.00 84.56 192 ASP A N 1
ATOM 1497 C CA . ASP A 1 192 ? -13.680 11.040 13.618 1.00 84.56 192 ASP A CA 1
ATOM 1498 C C . ASP A 1 192 ? -13.354 12.098 12.549 1.00 84.56 192 ASP A C 1
ATOM 1500 O O . ASP A 1 192 ? -13.688 11.953 11.377 1.00 84.56 192 ASP A O 1
ATOM 1504 N N . ARG A 1 193 ? -12.602 13.143 12.926 1.00 86.50 193 ARG A N 1
ATOM 1505 C CA . ARG A 1 193 ? -12.137 14.180 11.993 1.00 86.50 193 ARG A CA 1
ATOM 1506 C C . ARG A 1 193 ? -11.250 13.632 10.869 1.00 86.50 193 ARG A C 1
ATOM 1508 O O . ARG A 1 193 ? -11.372 14.087 9.741 1.00 86.50 193 ARG A O 1
ATOM 1515 N N . GLN A 1 194 ? -10.355 12.690 11.159 1.00 85.69 194 GLN A N 1
ATOM 1516 C CA . GLN A 1 194 ? -9.493 12.063 10.152 1.00 85.69 194 GLN A CA 1
ATOM 1517 C C . GLN A 1 194 ? -10.293 11.138 9.230 1.00 85.69 194 GLN A C 1
ATOM 1519 O O . GLN A 1 194 ? -9.979 11.073 8.045 1.00 85.69 194 GLN A O 1
ATOM 1524 N N . VAL A 1 195 ? -11.330 10.468 9.749 1.00 84.88 195 VAL A N 1
ATOM 1525 C CA . VAL A 1 195 ? -12.273 9.673 8.943 1.00 84.88 195 VAL A CA 1
ATOM 1526 C C . VAL A 1 195 ? -13.086 10.590 8.022 1.00 84.88 195 VAL A C 1
ATOM 1528 O O . VAL A 1 195 ? -13.169 10.337 6.825 1.00 84.88 195 VAL A O 1
ATOM 1531 N N . GLU A 1 196 ? -13.579 11.723 8.526 1.00 86.12 196 GLU A N 1
ATOM 1532 C CA . GLU A 1 196 ? -14.302 12.719 7.727 1.00 86.12 196 GLU A CA 1
ATOM 1533 C C . GLU A 1 196 ? -13.400 13.422 6.692 1.00 86.12 196 GLU A C 1
ATOM 1535 O O . GLU A 1 196 ? -13.814 13.638 5.553 1.00 86.12 196 GLU A O 1
ATOM 1540 N N . ASP A 1 197 ? -12.149 13.747 7.037 1.00 86.25 197 ASP A N 1
ATOM 1541 C CA . ASP A 1 197 ? -11.175 14.299 6.086 1.00 86.25 197 ASP A CA 1
ATOM 1542 C C . ASP A 1 197 ? -10.761 13.247 5.028 1.00 86.25 197 ASP A C 1
ATOM 1544 O O . ASP A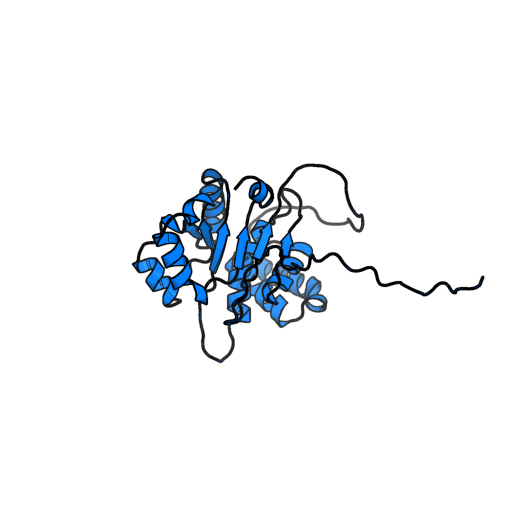 1 197 ? -10.538 13.606 3.870 1.00 86.25 197 ASP A O 1
ATOM 1548 N N . LEU A 1 198 ? -10.731 11.949 5.367 1.00 84.19 198 LEU A N 1
ATOM 1549 C CA . LEU A 1 198 ? -10.578 10.844 4.406 1.00 84.19 198 LEU A CA 1
ATOM 1550 C C . LEU A 1 198 ? -11.784 10.732 3.463 1.00 84.19 198 LEU A C 1
ATOM 1552 O O . LEU A 1 198 ? -11.599 10.821 2.251 1.00 84.19 198 LEU A O 1
ATOM 1556 N N . ARG A 1 199 ? -13.004 10.637 4.009 1.00 82.88 199 ARG A N 1
ATOM 1557 C CA . ARG A 1 199 ? -14.286 10.547 3.279 1.00 82.88 199 ARG A CA 1
ATOM 1558 C C . ARG A 1 199 ? -14.532 11.731 2.334 1.00 82.88 199 ARG A C 1
ATOM 1560 O O . ARG A 1 199 ? -15.256 11.618 1.351 1.00 82.88 199 ARG A O 1
ATOM 1567 N N . ARG A 1 200 ? -13.924 12.887 2.620 1.00 82.12 200 ARG A N 1
ATOM 1568 C CA . ARG A 1 200 ? -13.944 14.093 1.769 1.00 82.12 200 ARG A CA 1
ATOM 1569 C C . ARG A 1 200 ? -12.829 14.138 0.715 1.00 82.12 200 ARG A C 1
ATOM 1571 O O . ARG A 1 200 ? -12.709 15.151 0.030 1.00 82.12 200 ARG A O 1
ATOM 1578 N N . GLY A 1 201 ? -11.969 13.120 0.631 1.00 76.88 201 GLY A N 1
ATOM 1579 C CA . GLY A 1 201 ? -10.776 13.106 -0.227 1.00 76.88 201 GLY A CA 1
ATOM 1580 C C . GLY A 1 201 ? -9.678 14.100 0.185 1.00 76.88 201 GLY A C 1
ATOM 1581 O O . GLY A 1 201 ? -8.744 14.324 -0.577 1.00 76.88 201 GLY A O 1
ATOM 1582 N N . LYS A 1 202 ? -9.773 14.708 1.377 1.00 81.31 202 LYS A N 1
ATOM 1583 C CA . LYS A 1 202 ? -8.868 15.769 1.866 1.00 81.31 202 LYS A CA 1
ATOM 1584 C C . LYS A 1 202 ? -7.682 15.243 2.672 1.00 81.31 202 LYS A C 1
ATOM 1586 O O . LYS A 1 202 ? -6.743 15.991 2.933 1.00 81.31 202 LYS A O 1
ATOM 1591 N N . SER A 1 203 ? -7.721 13.976 3.074 1.00 85.50 203 SER A N 1
ATOM 1592 C CA . SER A 1 203 ? -6.630 13.318 3.786 1.00 85.50 203 SER A CA 1
ATOM 1593 C C . SER A 1 203 ? -5.577 12.743 2.836 1.00 85.50 203 SER A C 1
ATOM 1595 O O . SER A 1 203 ? -5.873 12.156 1.791 1.00 85.50 203 SER A O 1
ATOM 1597 N N . ASN A 1 204 ? -4.324 12.883 3.259 1.00 87.25 204 ASN A N 1
ATOM 1598 C CA . ASN A 1 204 ? -3.131 12.364 2.600 1.00 87.25 204 ASN A CA 1
ATOM 1599 C C . ASN A 1 204 ? -2.760 10.934 3.034 1.00 87.25 204 ASN A C 1
ATOM 1601 O O . ASN A 1 204 ? -1.808 10.382 2.486 1.00 87.25 204 ASN A O 1
ATOM 1605 N N . ILE A 1 205 ? -3.467 10.340 4.004 1.00 92.69 205 ILE A N 1
ATOM 1606 C CA . ILE A 1 205 ? -3.213 8.972 4.481 1.00 92.69 205 ILE A CA 1
ATOM 1607 C C . ILE A 1 205 ? -3.417 7.985 3.327 1.00 92.69 205 ILE A C 1
ATOM 1609 O O . ILE A 1 205 ? -4.491 7.933 2.731 1.00 92.69 205 ILE A O 1
ATOM 1613 N N . LYS A 1 206 ? -2.384 7.187 3.042 1.00 94.31 206 LYS A N 1
ATOM 1614 C CA . LYS A 1 206 ? -2.368 6.185 1.969 1.00 94.31 206 LYS A CA 1
ATOM 1615 C C . LYS A 1 206 ? -2.405 4.748 2.459 1.00 94.31 206 LYS A C 1
ATOM 1617 O O . LYS A 1 206 ? -2.926 3.897 1.746 1.00 94.31 206 LYS A O 1
ATOM 1622 N N . ILE A 1 207 ? -1.891 4.477 3.659 1.00 95.00 207 ILE A N 1
ATOM 1623 C CA . ILE A 1 207 ? -1.837 3.128 4.233 1.00 95.00 207 ILE A CA 1
ATOM 1624 C C . ILE A 1 207 ? -2.517 3.127 5.606 1.00 95.00 207 ILE A C 1
ATOM 1626 O O . ILE A 1 207 ? -2.079 3.830 6.519 1.00 95.00 207 ILE A O 1
ATOM 1630 N N . ALA A 1 208 ? -3.571 2.330 5.755 1.00 93.62 208 ALA A N 1
ATOM 1631 C CA . ALA A 1 208 ? -4.250 2.097 7.026 1.00 93.62 208 ALA A CA 1
ATOM 1632 C C . ALA A 1 208 ? -3.852 0.715 7.563 1.00 93.62 208 ALA A C 1
ATOM 1634 O O . ALA A 1 208 ? -4.282 -0.307 7.033 1.00 93.62 208 ALA A O 1
ATOM 1635 N N . LEU A 1 209 ? -2.995 0.676 8.582 1.00 93.31 209 LEU A N 1
ATOM 1636 C CA . LEU A 1 209 ? -2.505 -0.562 9.179 1.00 93.31 209 LEU A CA 1
ATOM 1637 C C . LEU A 1 209 ? -3.517 -1.109 10.191 1.00 93.31 209 LEU A C 1
ATOM 1639 O O . LEU A 1 209 ? -4.106 -0.351 10.965 1.00 93.31 209 LEU A O 1
ATOM 1643 N N . LEU A 1 210 ? -3.688 -2.426 10.214 1.00 90.62 210 LEU A N 1
ATOM 1644 C CA . LEU A 1 210 ? -4.643 -3.129 11.067 1.00 90.62 210 LEU A CA 1
ATOM 1645 C C . LEU A 1 210 ? -4.044 -4.472 11.522 1.00 90.62 210 LEU A C 1
ATOM 1647 O O . LEU A 1 210 ? -3.343 -5.122 10.749 1.00 90.62 210 LEU A O 1
ATOM 1651 N N . SER A 1 211 ? -4.304 -4.896 12.761 1.00 88.94 211 SER A N 1
ATOM 1652 C CA . SER A 1 211 ? -3.986 -6.262 13.203 1.00 88.94 211 SER A CA 1
ATOM 1653 C C . SER A 1 211 ? -5.201 -7.185 13.000 1.00 88.94 211 SER A C 1
ATOM 1655 O O . SER A 1 211 ? -6.333 -6.685 12.966 1.00 88.94 211 SER A O 1
ATOM 1657 N N . PRO A 1 212 ? -5.021 -8.511 12.859 1.00 84.94 212 PRO A N 1
ATOM 1658 C CA . PRO A 1 212 ? -6.129 -9.449 12.653 1.00 84.94 212 PRO A CA 1
ATOM 1659 C C . PRO A 1 212 ? -7.199 -9.365 13.751 1.00 84.94 212 PRO A C 1
ATOM 1661 O O . PRO A 1 212 ? -8.395 -9.331 13.468 1.00 84.94 212 PRO A O 1
ATOM 1664 N N . GLU A 1 213 ? -6.780 -9.242 15.011 1.00 86.00 213 GLU A N 1
ATOM 1665 C CA . GLU A 1 213 ? -7.660 -9.219 16.184 1.00 86.00 213 GLU A CA 1
ATOM 1666 C C . GLU A 1 213 ? -8.541 -7.964 16.206 1.00 86.00 213 GLU A C 1
ATOM 1668 O O . GLU A 1 213 ? -9.693 -8.001 16.648 1.00 86.00 213 GLU A O 1
ATOM 1673 N N . ALA A 1 214 ? -8.030 -6.843 15.692 1.00 86.69 214 ALA A N 1
ATOM 1674 C CA . ALA A 1 214 ? -8.732 -5.567 15.681 1.00 86.69 214 ALA A CA 1
ATOM 1675 C C . ALA A 1 214 ? -9.965 -5.553 14.751 1.00 86.69 214 ALA A C 1
ATOM 1677 O O . ALA A 1 214 ? -10.857 -4.728 14.958 1.00 86.69 214 ALA A O 1
ATOM 1678 N N . PHE A 1 215 ? -10.103 -6.505 13.813 1.00 83.19 215 PHE A N 1
ATOM 1679 C CA . PHE A 1 215 ? -11.353 -6.710 13.058 1.00 83.19 215 PHE A CA 1
ATOM 1680 C C . PHE A 1 215 ? -12.556 -7.057 13.947 1.00 83.19 215 PHE A C 1
ATOM 1682 O O . PHE A 1 215 ? -13.698 -6.834 13.541 1.00 83.19 215 PHE A O 1
ATOM 1689 N N . THR A 1 216 ? -12.339 -7.569 15.162 1.00 86.00 216 THR A N 1
ATOM 1690 C CA . THR A 1 216 ? -13.431 -7.840 16.113 1.00 86.00 216 THR A CA 1
ATOM 1691 C C . THR A 1 216 ? -14.140 -6.560 16.571 1.00 86.00 216 THR A C 1
ATOM 1693 O O . THR A 1 216 ? -15.341 -6.591 16.853 1.00 86.00 216 THR A O 1
ATOM 1696 N N . SER A 1 217 ? -13.453 -5.412 16.577 1.00 90.44 217 SER A N 1
ATOM 1697 C CA . SER A 1 217 ? -14.033 -4.121 16.960 1.00 90.44 217 SER A CA 1
ATOM 1698 C C . SER A 1 217 ? -15.172 -3.706 16.017 1.00 90.44 217 SER A C 1
ATOM 1700 O O . SER A 1 217 ? -15.102 -3.882 14.797 1.00 90.44 217 SER A O 1
ATOM 1702 N N . LEU A 1 218 ? -16.255 -3.168 16.586 1.00 89.75 218 LEU A N 1
ATOM 1703 C CA . LEU A 1 218 ? -17.370 -2.604 15.815 1.00 89.75 218 LEU A CA 1
ATOM 1704 C C . LEU A 1 218 ? -16.935 -1.320 15.103 1.00 89.75 218 LEU A C 1
ATOM 1706 O O . LEU A 1 218 ? -17.082 -1.233 13.887 1.00 89.75 218 LEU A O 1
ATOM 1710 N N . THR A 1 219 ? -16.279 -0.412 15.831 1.00 89.50 219 THR A N 1
ATOM 1711 C CA . THR A 1 219 ? -15.777 0.872 15.320 1.00 89.50 219 THR A CA 1
ATOM 1712 C C . THR A 1 219 ? -14.814 0.686 14.146 1.00 89.50 219 THR A C 1
ATOM 1714 O O . THR A 1 219 ? -14.932 1.375 13.142 1.00 89.50 219 THR A O 1
ATOM 1717 N N . VAL A 1 220 ? -13.912 -0.305 14.204 1.00 89.94 220 VAL A N 1
ATOM 1718 C CA . VAL A 1 220 ? -13.037 -0.663 13.065 1.00 89.94 220 VAL A CA 1
ATOM 1719 C C . VAL A 1 220 ? -13.857 -1.044 11.832 1.00 89.94 220 VAL A C 1
ATOM 1721 O O . VAL A 1 220 ? -13.597 -0.555 10.734 1.00 89.94 220 VAL A O 1
ATOM 1724 N N . ARG A 1 221 ? -14.875 -1.895 12.004 1.00 89.88 221 ARG A N 1
ATOM 1725 C CA . ARG A 1 221 ? -15.741 -2.353 10.908 1.00 89.88 221 ARG A CA 1
ATOM 1726 C C . ARG A 1 221 ? -16.689 -1.266 10.400 1.00 89.88 221 ARG A C 1
ATOM 1728 O O . ARG A 1 221 ? -17.171 -1.388 9.278 1.00 89.88 221 ARG A O 1
ATOM 1735 N N . GLU A 1 222 ? -16.971 -0.242 11.198 1.00 89.88 222 GLU A N 1
ATOM 1736 C CA . GLU A 1 222 ? -17.729 0.955 10.814 1.00 89.88 222 GLU A CA 1
ATOM 1737 C C . GLU A 1 222 ? -16.853 1.916 10.009 1.00 89.88 222 GLU A C 1
ATOM 1739 O O . GLU A 1 222 ? -17.198 2.219 8.869 1.00 89.88 222 GLU A O 1
ATOM 1744 N N . THR A 1 223 ? -15.653 2.247 10.490 1.00 88.94 223 THR A N 1
ATOM 1745 C CA . THR A 1 223 ? -14.668 3.037 9.734 1.00 88.94 223 THR A CA 1
ATOM 1746 C C . THR A 1 223 ? -14.318 2.387 8.388 1.00 88.94 223 THR A C 1
ATOM 1748 O O . THR A 1 223 ? -14.244 3.079 7.377 1.00 88.94 223 THR A O 1
ATOM 1751 N N . LEU A 1 224 ? -14.172 1.056 8.312 1.00 88.56 224 LEU A N 1
ATOM 1752 C CA . LEU A 1 224 ? -13.969 0.357 7.029 1.00 88.56 224 LEU A CA 1
ATOM 1753 C C . LEU A 1 224 ? -15.173 0.470 6.075 1.00 88.56 224 LEU A C 1
ATOM 1755 O O . LEU A 1 224 ? -14.977 0.508 4.862 1.00 88.56 224 LEU A O 1
ATOM 1759 N N . ARG A 1 225 ? -16.408 0.547 6.596 1.00 87.75 225 ARG A N 1
ATOM 1760 C CA . ARG A 1 225 ? -17.620 0.786 5.790 1.00 87.75 225 ARG A CA 1
ATOM 1761 C C . ARG A 1 225 ? -17.707 2.234 5.304 1.00 87.75 225 ARG A C 1
ATOM 1763 O O . ARG A 1 225 ? -18.098 2.455 4.165 1.00 87.75 225 ARG A O 1
ATOM 1770 N N . GLU A 1 226 ? -17.313 3.208 6.122 1.00 87.56 226 GLU A N 1
ATOM 1771 C CA . GLU A 1 226 ? -17.284 4.627 5.731 1.00 87.56 226 GLU A CA 1
ATOM 1772 C C . GLU A 1 226 ? -16.183 4.942 4.708 1.00 87.56 226 GLU A C 1
ATOM 1774 O O . GLU A 1 226 ? -16.374 5.775 3.824 1.00 87.56 226 GLU A O 1
ATOM 1779 N N . LEU A 1 227 ? -15.044 4.250 4.795 1.00 85.50 227 LEU A N 1
ATOM 1780 C CA . LEU A 1 227 ? -13.905 4.413 3.887 1.00 85.50 227 LEU A CA 1
ATOM 1781 C C . LEU A 1 227 ? -13.971 3.521 2.636 1.00 85.50 227 LEU A C 1
ATOM 1783 O O . LEU A 1 227 ? -13.044 3.557 1.827 1.00 85.50 227 LEU A O 1
ATOM 1787 N N . LYS A 1 228 ? -15.050 2.748 2.453 1.00 84.50 228 LYS A N 1
ATOM 1788 C CA . LYS A 1 228 ? -15.212 1.735 1.395 1.00 84.50 228 LYS A CA 1
ATOM 1789 C C . LYS A 1 228 ? -14.783 2.230 0.007 1.00 84.50 228 LYS A C 1
ATOM 1791 O O . LYS A 1 228 ? -13.917 1.629 -0.619 1.00 84.50 228 LYS A O 1
ATOM 1796 N N . GLU A 1 229 ? -15.309 3.380 -0.409 1.00 82.12 229 GLU A N 1
ATOM 1797 C CA . GLU A 1 229 ? -15.066 4.017 -1.715 1.00 82.12 229 GLU A CA 1
ATOM 1798 C C . GLU A 1 229 ? -13.606 4.443 -1.968 1.00 82.12 229 GLU A C 1
ATOM 1800 O O . GLU A 1 229 ? -13.217 4.726 -3.106 1.00 82.12 229 GLU A O 1
ATOM 1805 N N . HIS A 1 230 ? -12.803 4.519 -0.906 1.00 85.25 230 HIS A N 1
ATOM 1806 C CA . HIS A 1 230 ? -11.395 4.903 -0.939 1.00 85.25 230 HIS A CA 1
ATOM 1807 C C . HIS A 1 230 ? -10.448 3.700 -0.863 1.00 85.25 230 HIS A C 1
ATOM 1809 O O . HIS A 1 230 ? -9.288 3.822 -1.259 1.00 85.25 230 HIS A O 1
ATOM 1815 N N . ILE A 1 231 ? -10.906 2.546 -0.372 1.00 89.19 231 ILE A N 1
ATOM 1816 C CA . ILE A 1 231 ? -10.079 1.341 -0.253 1.00 89.19 231 ILE A CA 1
ATOM 1817 C C . ILE A 1 231 ? -9.877 0.746 -1.651 1.00 89.19 231 ILE A C 1
ATOM 1819 O O . ILE A 1 231 ? -10.825 0.332 -2.311 1.00 89.19 231 ILE A O 1
ATOM 1823 N N . VAL A 1 232 ? -8.627 0.705 -2.116 1.00 89.00 232 VAL A N 1
ATOM 1824 C CA . VAL A 1 232 ? -8.270 0.150 -3.436 1.00 89.00 232 VAL A CA 1
ATOM 1825 C C . VAL A 1 232 ? -7.649 -1.239 -3.359 1.00 89.00 232 VAL A C 1
ATOM 1827 O O . VAL A 1 232 ? -7.659 -1.965 -4.347 1.00 89.00 232 VAL A O 1
ATOM 1830 N N . CYS A 1 233 ? -7.114 -1.616 -2.197 1.00 90.06 233 CYS A N 1
ATOM 1831 C CA . CYS A 1 233 ? -6.562 -2.942 -1.947 1.00 90.06 233 CYS A CA 1
ATOM 1832 C C . CYS A 1 233 ? -6.621 -3.280 -0.454 1.00 90.06 233 CYS A C 1
ATOM 1834 O O . CYS A 1 233 ? -6.429 -2.406 0.398 1.00 90.06 233 CYS A O 1
ATOM 1836 N N . VAL A 1 234 ? -6.797 -4.566 -0.150 1.00 91.56 234 VAL A N 1
ATOM 1837 C CA . VAL A 1 234 ? -6.461 -5.145 1.158 1.00 91.56 234 VAL A CA 1
ATOM 1838 C C . VAL A 1 234 ? -5.186 -5.964 0.985 1.00 91.56 234 VAL A C 1
ATOM 1840 O O . VAL A 1 234 ? -5.176 -6.972 0.280 1.00 91.56 234 VAL A O 1
ATOM 1843 N N . ALA A 1 235 ? -4.091 -5.501 1.578 1.00 91.31 235 ALA A N 1
ATOM 1844 C CA . ALA A 1 235 ? -2.812 -6.192 1.598 1.00 91.31 235 ALA A CA 1
ATOM 1845 C C . ALA A 1 235 ? -2.670 -6.984 2.904 1.00 91.31 235 ALA A C 1
ATOM 1847 O O . ALA A 1 235 ? -2.903 -6.438 3.980 1.00 91.31 235 ALA A O 1
ATOM 1848 N N . ILE A 1 236 ? -2.266 -8.249 2.817 1.00 90.12 236 ILE A N 1
ATOM 1849 C CA . ILE A 1 236 ? -1.994 -9.105 3.980 1.00 90.12 236 ILE A CA 1
ATOM 1850 C C . ILE A 1 236 ? -0.496 -9.377 4.006 1.00 90.12 236 ILE A C 1
ATOM 1852 O O . ILE A 1 236 ? -0.009 -10.122 3.157 1.00 90.12 236 ILE A O 1
ATOM 1856 N N . ASP A 1 237 ? 0.236 -8.764 4.936 1.00 86.38 237 ASP A N 1
ATOM 1857 C CA . ASP A 1 237 ? 1.638 -9.110 5.181 1.00 86.38 237 ASP A CA 1
ATOM 1858 C C . ASP A 1 237 ? 1.731 -10.365 6.053 1.00 86.38 237 ASP A C 1
ATOM 1860 O O . ASP A 1 237 ? 0.825 -10.664 6.832 1.00 86.38 237 ASP A O 1
ATOM 1864 N N . GLU A 1 238 ? 2.821 -11.117 5.897 1.00 80.62 238 GLU A N 1
ATOM 1865 C CA . GLU A 1 238 ? 3.022 -12.408 6.571 1.00 80.62 238 GLU A CA 1
ATOM 1866 C C . GLU A 1 238 ? 1.832 -13.383 6.399 1.00 80.62 238 GLU A C 1
ATOM 1868 O O . GLU A 1 238 ? 1.486 -14.127 7.313 1.00 80.62 238 GLU A O 1
ATOM 1873 N N . ALA A 1 239 ? 1.216 -13.432 5.207 1.00 78.19 239 ALA A N 1
ATOM 1874 C CA . ALA A 1 239 ? -0.038 -14.164 4.951 1.00 78.19 239 ALA A CA 1
ATOM 1875 C C . ALA A 1 239 ? -0.003 -15.688 5.240 1.00 78.19 239 ALA A C 1
ATOM 1877 O O . ALA A 1 239 ? -1.044 -16.342 5.263 1.00 78.19 239 ALA A O 1
ATOM 1878 N N . HIS A 1 240 ? 1.169 -16.259 5.529 1.00 75.69 240 HIS A N 1
ATOM 1879 C CA . HIS A 1 240 ? 1.326 -17.623 6.031 1.00 75.69 240 HIS A CA 1
ATOM 1880 C C . HIS A 1 240 ? 0.700 -17.810 7.430 1.00 75.69 240 HIS A C 1
ATOM 1882 O O . HIS A 1 240 ? 0.274 -18.913 7.772 1.00 75.69 240 HIS A O 1
ATOM 1888 N N . CYS A 1 241 ? 0.587 -16.729 8.208 1.00 74.12 241 CYS A N 1
ATOM 1889 C CA . CYS A 1 241 ? -0.072 -16.699 9.511 1.00 74.12 241 CYS A CA 1
ATOM 1890 C C . CYS A 1 241 ? -1.603 -16.847 9.434 1.00 74.12 241 CYS A C 1
ATOM 1892 O O . CYS A 1 241 ? -2.216 -17.138 10.452 1.00 74.12 241 CYS A O 1
ATOM 1894 N N . VAL A 1 242 ? -2.231 -16.737 8.254 1.00 71.75 242 VAL A N 1
ATOM 1895 C CA . VAL A 1 242 ? -3.688 -16.939 8.080 1.00 71.75 242 VAL A CA 1
ATOM 1896 C C . VAL A 1 242 ? -4.126 -18.372 8.433 1.00 71.75 242 VAL A C 1
ATOM 1898 O O . VAL A 1 242 ? -5.282 -18.598 8.758 1.00 71.75 242 VAL A O 1
ATOM 1901 N N . LEU A 1 243 ? -3.208 -19.347 8.454 1.00 65.69 243 LEU A N 1
ATOM 1902 C CA . LEU A 1 243 ? -3.470 -20.699 8.979 1.00 65.69 243 LEU A CA 1
ATOM 1903 C C . LEU A 1 243 ? -3.477 -20.779 10.524 1.00 65.69 243 LEU A C 1
ATOM 1905 O O . LEU A 1 243 ? -3.594 -21.872 11.077 1.00 65.69 243 LEU A O 1
ATOM 1909 N N . GLN A 1 244 ? -3.288 -19.651 11.216 1.00 60.22 244 GLN A N 1
ATOM 1910 C CA . GLN A 1 244 ? -3.195 -19.526 12.677 1.00 60.22 244 GLN A CA 1
ATOM 1911 C C . GLN A 1 244 ? -4.113 -18.427 13.256 1.00 60.22 244 GLN A C 1
ATOM 1913 O O . GLN A 1 244 ? -4.137 -18.269 14.478 1.00 60.22 244 GLN A O 1
ATOM 1918 N N . TRP A 1 245 ? -4.819 -17.669 12.406 1.00 58.50 245 TRP A N 1
ATOM 1919 C CA . TRP A 1 245 ? -5.766 -16.605 12.775 1.00 58.50 245 TRP A CA 1
ATOM 1920 C C . TRP A 1 245 ? -7.216 -17.108 12.716 1.00 58.50 245 TRP A C 1
ATOM 1922 O O . TRP A 1 245 ? -8.003 -16.673 13.584 1.00 58.50 245 TRP A O 1
#

pLDDT: mean 70.41, std 26.76, range [22.05, 95.31]

Radius of gyration: 20.39 Å; chains: 1; bounding box: 57×66×50 Å

InterPro domains:
  IPR011545 DEAD/DEAH-box helicase domain [PF00270] (110-245)
  IPR014001 Helicase superfamily 1/2, ATP-binding domain [PS51192] (114-245)
  IPR027417 P-loop containing nucleoside triphosphate hydrolase [G3DSA:3.40.50.300] (87-245)
  IPR027417 P-loop containing nucleoside triphosphate hydrolase [SSF52540] (106-245)